Protein AF-A0AAE0GRY3-F1 (afdb_monomer_lite)

pLDDT: mean 86.05, std 14.38, range [39.16, 98.12]

Secondary structure (DSSP, 8-state):
----PPPPPP-----PPPPTT--PPPHHHHHHTS-TT--TTSPPPPPPPPHHHHHHHHTTSS--HHHHHHHHHHHHHHHHHHHHHHHHHHHHHHHHHHHHHHHHHHHHHHHHHHHHTS-TTTHHHHHHHHHHHHHHHHHHHHHHHHHHHHHHHHHHHHHHHHHHHHHHHHHHHHHHHHHHHHHHHHHHHHHHHHHHHHHHT-SS-TTTTTTS-TT---EEEE-----TTHHHHHHHHHT-TTEEEPPEEEEEE-TTS-EEEEEGGG--BSEESSGGGBSS-SS-TTTHHHHSHHHHHHHSTTTSS--EEEETTEEESSPPPSSPPTTSPPPPEEEEESS--TTTTEEEESSHHHHHHHPPTT-EEEEEE--

Organism: NCBI:txid36881

Foldseek 3Di:
DDDDDDDDDDDDDDDDDDDPDDPDQDPVLLVVLADPVDPLVDDDDDADDFLVVQLVVCVPPPDDNLVSLVVSLVVLVVVLVVLVVVLVVLVVSLVVLVVVLVVLVVVLVVLVVVLVVDDPVCNVVSVVVSVVSVSSSVSSVVNSVSSVVSSVVSVVVSVVSVVSSVVSVVVSVVSVVVVVVVVVVVVVVVVVVVVCVVCVPPPPPPPPCPVPPPPQQAFEEEEQVPDDCQVVVVVVQVPDPRYDYADWAFDDQDPVRRTTIAGVVNAAGCYYPDPSRHPDDPDDVPCLCVQFPVSVCVVCVVPDANKWKDAQLDTDDDQPDQDDPPPDDQWWKWKAFRNDDPPPRTDIDSGSNVSSVSDDGRTMIMMGTDD

Sequence (371 aa):
MTVHESAPAEASTPKAAVPPGSAKMPVDLVNEALPASLDLDAPFPPLPATMQQVLENAKGTNQDPLEVATALKAQTEVQLQQLQTQLELAVGWVKVKEIEKLTAELKLEKMRKDLTSCSEEDRPQQEEEAAQARLSLKAKEVAIARLKEFKLRTELRVVTLREQHKKAELELENIKIVQRTKEMTEEIQDIKAYIAVVKGDNGEKAQLGGLYNPDRDTFFYSDCKVGGLGKWYCEILEEREAWKRYPAQKWFVSQAG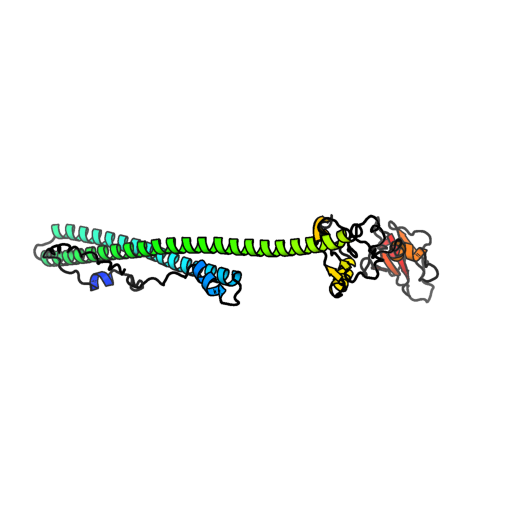CQIYCPVGKVTVDYSDQPDFCLTTSSLTGSDWLEDKAKLASLTRHLQPPTYEIKDRKWVGETPPDETPPGEPSFIWFVKETDKNYATGIHLAGTITECLQLAQPNTHYVVQPHI

Structure (mmCIF, N/CA/C/O backbone):
data_AF-A0AAE0GRY3-F1
#
_entry.id   AF-A0AAE0GRY3-F1
#
loop_
_atom_site.group_PDB
_atom_site.id
_atom_site.type_symbol
_atom_site.label_atom_id
_atom_site.label_alt_id
_atom_site.label_comp_id
_atom_site.label_asym_id
_atom_site.label_entity_id
_atom_site.label_seq_id
_atom_site.pdbx_PDB_ins_code
_atom_site.Cartn_x
_atom_site.Cartn_y
_atom_site.Cartn_z
_atom_site.occupancy
_atom_site.B_iso_or_equiv
_atom_site.auth_seq_id
_atom_site.auth_comp_id
_atom_site.auth_asym_id
_atom_site.auth_atom_id
_atom_site.pdbx_PDB_model_num
ATOM 1 N N . MET A 1 1 ? -58.531 28.594 7.503 1.00 42.34 1 MET A N 1
ATOM 2 C CA . MET A 1 1 ? -59.090 27.436 8.229 1.00 42.34 1 MET A CA 1
ATOM 3 C C . MET A 1 1 ? -57.977 26.860 9.079 1.00 42.34 1 MET A C 1
ATOM 5 O O . MET A 1 1 ? -57.126 26.146 8.572 1.00 42.34 1 MET A O 1
ATOM 9 N N . THR A 1 2 ? -57.914 27.307 10.326 1.00 39.16 2 THR A N 1
ATOM 10 C CA . THR A 1 2 ? -56.886 26.958 11.309 1.00 39.16 2 THR A CA 1
ATOM 11 C C . THR A 1 2 ? -57.397 25.758 12.097 1.00 39.16 2 THR A C 1
ATOM 13 O O . THR A 1 2 ? -58.456 25.846 12.716 1.00 39.16 2 THR A O 1
ATOM 16 N N . VAL A 1 3 ? -56.694 24.630 12.026 1.00 45.12 3 VAL A N 1
ATOM 17 C CA . VAL A 1 3 ? -57.042 23.412 12.767 1.00 45.12 3 VAL A CA 1
ATOM 18 C C . VAL A 1 3 ? -56.250 23.432 14.073 1.00 45.12 3 VAL A C 1
ATOM 20 O O . VAL A 1 3 ? -55.026 23.363 14.060 1.00 45.12 3 VAL A O 1
ATOM 23 N N . HIS A 1 4 ? -56.958 23.602 15.189 1.00 44.28 4 HIS A N 1
ATOM 24 C CA . HIS A 1 4 ? -56.419 23.448 16.538 1.00 44.28 4 HIS A CA 1
ATOM 25 C C . HIS A 1 4 ? -56.352 21.952 16.874 1.00 44.28 4 HIS A C 1
ATOM 27 O O . HIS A 1 4 ? -57.388 21.321 17.088 1.00 44.28 4 HIS A O 1
ATOM 33 N N . GLU A 1 5 ? -55.148 21.385 16.933 1.00 50.50 5 GLU A N 1
ATOM 34 C CA . GLU A 1 5 ? -54.925 20.068 17.535 1.00 50.50 5 GLU A CA 1
ATOM 35 C C . GLU A 1 5 ? -54.965 20.184 19.063 1.00 50.50 5 GLU A C 1
ATOM 37 O O . GLU A 1 5 ? -54.250 20.979 19.675 1.00 50.50 5 GLU A O 1
ATOM 42 N N . SER A 1 6 ? -55.861 19.406 19.669 1.00 47.91 6 SER A N 1
ATOM 43 C CA . SER A 1 6 ? -56.048 19.297 21.116 1.00 47.91 6 SER A CA 1
ATOM 44 C C . SER A 1 6 ? -55.141 18.196 21.668 1.00 47.91 6 SER A C 1
ATOM 46 O O . SER A 1 6 ? -55.101 17.096 21.119 1.00 47.91 6 SER A O 1
ATOM 48 N N . ALA A 1 7 ? -54.427 18.489 22.755 1.00 45.75 7 ALA A N 1
ATOM 49 C CA . ALA A 1 7 ? -53.556 17.543 23.450 1.00 45.75 7 ALA A CA 1
ATOM 50 C C . ALA A 1 7 ? -54.354 16.409 24.138 1.00 45.75 7 ALA A C 1
ATOM 52 O O . ALA A 1 7 ? -55.461 16.659 24.625 1.00 45.75 7 ALA A O 1
ATOM 53 N N . PRO A 1 8 ? -53.815 15.175 24.224 1.00 53.28 8 PRO A N 1
ATOM 54 C CA . PRO A 1 8 ? -54.476 14.080 24.920 1.00 53.28 8 PRO A CA 1
ATOM 55 C C . PRO A 1 8 ? -54.329 14.216 26.442 1.00 53.28 8 PRO A C 1
ATOM 57 O O . PRO A 1 8 ? -53.282 14.604 26.956 1.00 53.28 8 PRO A O 1
ATOM 60 N N . ALA A 1 9 ? -55.405 13.879 27.153 1.00 47.09 9 ALA A N 1
ATOM 61 C CA . ALA A 1 9 ? -55.493 13.898 28.607 1.00 47.09 9 ALA A CA 1
ATOM 62 C C . ALA A 1 9 ? -54.567 12.851 29.254 1.00 47.09 9 ALA A C 1
ATOM 64 O O . ALA A 1 9 ? -54.608 11.669 28.908 1.00 47.09 9 ALA A O 1
ATOM 65 N N . GLU A 1 10 ? -53.766 13.292 30.226 1.00 45.91 10 GLU A N 1
ATOM 66 C CA . GLU A 1 10 ? -52.922 12.437 31.059 1.00 45.91 10 GLU A CA 1
ATOM 67 C C . GLU A 1 10 ? -53.782 11.532 31.955 1.00 45.91 10 GLU A C 1
ATOM 69 O O . GLU A 1 10 ? -54.541 11.989 32.814 1.00 45.91 10 GLU A O 1
ATOM 74 N N . ALA A 1 11 ? -53.652 10.220 31.761 1.00 44.59 11 ALA A N 1
ATOM 75 C CA . ALA A 1 11 ? -54.236 9.219 32.638 1.00 44.59 11 ALA A CA 1
ATOM 76 C C . ALA A 1 11 ? -53.411 9.117 33.933 1.00 44.59 11 ALA A C 1
ATOM 78 O O . ALA A 1 11 ? -52.279 8.637 33.942 1.00 44.59 11 ALA A O 1
ATOM 79 N N . SER A 1 12 ? -54.012 9.561 35.037 1.00 44.25 12 SER A N 1
ATOM 80 C CA . SER A 1 12 ? -53.521 9.393 36.407 1.00 44.25 12 SER A CA 1
ATOM 81 C C . SER A 1 12 ? -53.385 7.906 36.764 1.00 44.25 12 SER A C 1
ATOM 83 O O . SER A 1 12 ? -54.376 7.204 36.972 1.00 44.25 12 SER A O 1
ATOM 85 N N . THR A 1 13 ? -52.149 7.412 36.834 1.00 49.22 13 THR A N 1
ATOM 86 C CA . THR A 1 13 ? -51.831 6.091 37.392 1.00 49.22 13 THR A CA 1
ATOM 87 C C . THR A 1 13 ? -51.934 6.097 38.923 1.00 49.22 13 THR A C 1
ATOM 89 O O . THR A 1 13 ? -51.428 7.021 39.567 1.00 49.22 13 THR A O 1
ATOM 92 N N . PRO A 1 14 ? -52.523 5.057 39.543 1.00 47.41 14 PRO A N 1
ATOM 93 C CA . PRO A 1 14 ? -52.667 4.975 40.992 1.00 47.41 14 PRO A CA 1
ATOM 94 C C . PRO A 1 14 ? -51.305 4.802 41.682 1.00 47.41 14 PRO A C 1
ATOM 96 O O . PRO A 1 14 ? -50.536 3.895 41.365 1.00 47.41 14 PRO A O 1
ATOM 99 N N . LYS A 1 15 ? -51.021 5.669 42.665 1.00 47.00 15 LYS A N 1
ATOM 100 C CA . LYS A 1 15 ? -49.884 5.545 43.590 1.00 47.00 15 LYS A CA 1
ATOM 101 C C . LYS A 1 15 ? -49.983 4.220 44.352 1.00 47.00 15 LYS A C 1
ATOM 103 O O . LYS A 1 15 ? -50.846 4.063 45.213 1.00 47.00 15 LYS A O 1
ATOM 108 N N . ALA A 1 16 ? -49.075 3.292 44.059 1.00 48.12 16 ALA A N 1
ATOM 109 C CA . ALA A 1 16 ? -48.879 2.091 44.859 1.00 48.12 16 ALA A CA 1
ATOM 110 C C . ALA A 1 16 ? -48.444 2.480 46.283 1.00 48.12 16 ALA A C 1
ATOM 112 O O . ALA A 1 16 ? -47.500 3.250 46.473 1.00 48.12 16 ALA A O 1
ATOM 113 N N . ALA A 1 17 ? -49.161 1.963 47.281 1.00 46.88 17 ALA A N 1
ATOM 114 C CA . ALA A 1 17 ? -48.838 2.142 48.688 1.00 46.88 17 ALA A CA 1
ATOM 115 C C . ALA A 1 17 ? -47.482 1.491 49.008 1.00 46.88 17 ALA A C 1
ATOM 117 O O . ALA A 1 17 ? -47.261 0.312 48.734 1.00 46.88 17 ALA A O 1
ATOM 118 N N . VAL A 1 18 ? -46.577 2.281 49.586 1.00 46.19 18 VAL A N 1
ATOM 119 C CA . VAL A 1 18 ? -45.259 1.835 50.050 1.00 46.19 18 VAL A CA 1
ATOM 120 C C . VAL A 1 18 ? -45.451 0.919 51.267 1.00 46.19 18 VAL A C 1
ATOM 122 O O . VAL A 1 18 ? -46.101 1.341 52.227 1.00 46.19 18 VAL A O 1
ATOM 125 N N . PRO A 1 19 ? -44.915 -0.316 51.266 1.00 46.03 19 PRO A N 1
ATOM 126 C CA . PRO A 1 19 ? -45.027 -1.207 52.413 1.00 46.03 19 PRO A CA 1
ATOM 127 C C . PRO A 1 19 ? -44.255 -0.640 53.621 1.00 46.03 19 PRO A C 1
ATOM 129 O O . PRO A 1 19 ? -43.115 -0.190 53.468 1.00 46.03 19 PRO A O 1
ATOM 132 N N . PRO A 1 20 ? -44.838 -0.658 54.833 1.00 42.38 20 PRO A N 1
ATOM 133 C CA . PRO A 1 20 ? -44.166 -0.191 56.036 1.00 42.38 20 PRO A CA 1
ATOM 134 C C . PRO A 1 20 ? -43.152 -1.245 56.502 1.00 42.38 20 PRO A C 1
ATOM 136 O O . PRO A 1 20 ? -43.521 -2.385 56.768 1.00 42.38 20 PRO A O 1
ATOM 139 N N . GLY A 1 21 ? -41.873 -0.866 56.615 1.00 44.75 21 GLY A N 1
ATOM 140 C CA . GLY A 1 21 ? -40.877 -1.666 57.342 1.00 44.75 21 GLY A CA 1
ATOM 141 C C . GLY A 1 21 ? -39.567 -2.014 56.628 1.00 44.75 21 GLY A C 1
ATOM 142 O O . GLY A 1 21 ? -38.861 -2.904 57.095 1.00 44.75 21 GLY A O 1
ATOM 143 N N . SER A 1 22 ? -39.175 -1.342 55.539 1.00 49.78 22 SER A N 1
ATOM 144 C CA . SER A 1 22 ? -37.802 -1.476 55.030 1.00 49.78 22 SER A CA 1
ATOM 145 C C . SER A 1 22 ? -36.852 -0.628 55.883 1.00 49.78 22 SER A C 1
ATOM 147 O O . SER A 1 22 ? -36.706 0.574 55.645 1.00 49.78 22 SER A O 1
ATOM 149 N N . ALA A 1 23 ? -36.209 -1.231 56.885 1.00 57.31 23 ALA A N 1
ATOM 150 C CA . ALA A 1 23 ? -35.043 -0.623 57.517 1.00 57.31 23 ALA A CA 1
ATOM 151 C C . ALA A 1 23 ? -34.032 -0.285 56.407 1.00 57.31 23 ALA A C 1
ATOM 153 O O . ALA A 1 23 ? -33.543 -1.184 55.719 1.00 57.31 23 ALA A O 1
ATOM 154 N N . LYS A 1 24 ? -33.794 1.012 56.165 1.00 62.66 24 LYS A N 1
ATOM 155 C CA . LYS A 1 24 ? -32.811 1.464 55.176 1.00 62.66 24 LYS A CA 1
ATOM 156 C C . LYS A 1 24 ? -31.464 0.873 55.579 1.00 62.66 24 LYS A C 1
ATOM 158 O O . LYS A 1 24 ? -30.981 1.147 56.674 1.00 62.66 24 LYS A O 1
ATOM 163 N N . MET A 1 25 ? -30.884 0.045 54.713 1.00 67.25 25 MET A N 1
ATOM 164 C CA . MET A 1 25 ? -29.506 -0.391 54.901 1.00 67.25 25 MET A CA 1
ATOM 165 C C . MET A 1 25 ? -28.598 0.846 54.960 1.00 67.25 25 MET A C 1
ATOM 167 O O . MET A 1 25 ? -28.788 1.752 54.143 1.00 67.25 25 MET A O 1
ATOM 171 N N . PRO A 1 26 ? -27.629 0.898 55.890 1.00 77.69 26 PRO A N 1
ATOM 172 C CA . PRO A 1 26 ? -26.632 1.959 55.914 1.00 77.69 26 PRO A CA 1
ATOM 173 C C . PRO A 1 26 ? -25.925 2.024 54.558 1.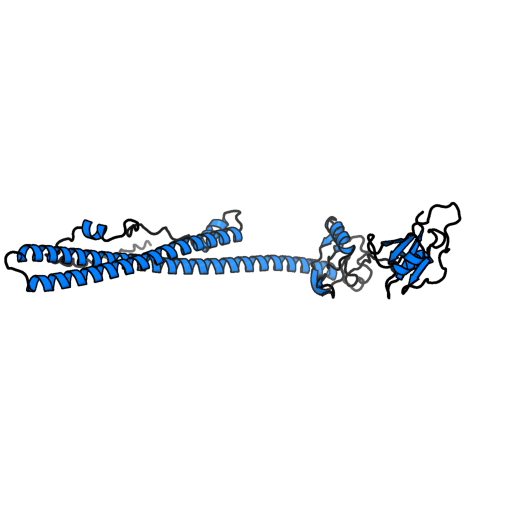00 77.69 26 PRO A C 1
ATOM 175 O O . PRO A 1 26 ? -25.378 1.022 54.094 1.00 77.69 26 PRO A O 1
ATOM 178 N N . VAL A 1 27 ? -25.972 3.187 53.908 1.00 75.69 27 VAL A N 1
ATOM 179 C CA . VAL A 1 27 ? -25.364 3.423 52.585 1.00 75.69 27 VAL A CA 1
ATOM 180 C C . VAL A 1 27 ? -23.858 3.134 52.622 1.00 75.69 27 VAL A C 1
ATOM 182 O O . VAL A 1 27 ? -23.304 2.601 51.661 1.00 75.69 27 VAL A O 1
ATOM 185 N N . ASP A 1 28 ? -23.232 3.374 53.772 1.00 80.19 28 ASP A N 1
ATOM 186 C CA . ASP A 1 28 ? -21.802 3.177 54.008 1.00 80.19 28 ASP A CA 1
ATOM 187 C C . ASP A 1 28 ? -21.367 1.713 53.842 1.00 80.19 28 ASP A C 1
ATOM 189 O O . ASP A 1 28 ? -20.344 1.446 53.218 1.00 80.19 28 ASP A O 1
ATOM 193 N N . LEU A 1 29 ? -22.192 0.747 54.272 1.00 75.12 29 LEU A N 1
ATOM 194 C CA . LEU A 1 29 ? -21.886 -0.687 54.139 1.00 75.12 29 LEU A CA 1
ATOM 195 C C . LEU A 1 29 ? -21.903 -1.164 52.682 1.00 75.12 29 LEU A C 1
ATOM 197 O O . LEU A 1 29 ? -21.198 -2.106 52.319 1.00 75.12 29 LEU A O 1
ATOM 201 N N . VAL A 1 30 ? -22.737 -0.547 51.842 1.00 75.81 30 VAL A N 1
ATOM 202 C CA . VAL A 1 30 ? -22.802 -0.875 50.410 1.00 75.81 30 VAL A CA 1
ATOM 203 C C . VAL A 1 30 ? -21.617 -0.252 49.676 1.00 75.81 30 VAL A C 1
ATOM 205 O O . VAL A 1 30 ? -21.035 -0.900 48.809 1.00 75.81 30 VAL A O 1
ATOM 208 N N . ASN A 1 31 ? -21.233 0.971 50.046 1.00 78.69 31 ASN A N 1
ATOM 209 C CA . ASN A 1 31 ? -20.106 1.671 49.437 1.00 78.69 31 ASN A CA 1
ATOM 210 C C . ASN A 1 31 ? -18.757 1.040 49.816 1.00 78.69 31 ASN A C 1
ATOM 212 O O . ASN A 1 31 ? -17.910 0.893 48.942 1.00 78.69 31 ASN A O 1
ATOM 216 N N . GLU A 1 32 ? -18.579 0.561 51.053 1.00 79.88 32 GLU A N 1
ATOM 217 C CA . GLU A 1 32 ? -17.399 -0.237 51.438 1.00 79.88 32 GLU A CA 1
ATOM 218 C C . GLU A 1 32 ? -17.294 -1.558 50.665 1.00 79.88 32 GLU A C 1
ATOM 220 O O . GLU A 1 32 ? -16.203 -2.083 50.436 1.00 79.88 32 GLU A O 1
ATOM 225 N N . ALA A 1 33 ? -18.430 -2.126 50.254 1.00 76.25 33 ALA A N 1
ATOM 226 C CA . ALA A 1 33 ? -18.448 -3.366 49.495 1.00 76.25 33 ALA A CA 1
ATOM 227 C C . ALA A 1 33 ? -18.092 -3.169 48.013 1.00 76.25 33 ALA A C 1
ATOM 229 O O . ALA A 1 33 ? -17.846 -4.169 47.333 1.00 76.25 33 ALA A O 1
ATOM 230 N N . LEU A 1 34 ? -18.044 -1.934 47.507 1.00 83.12 34 LEU A N 1
ATOM 231 C CA . LEU A 1 34 ? -17.712 -1.622 46.119 1.00 83.12 34 LEU A CA 1
ATOM 232 C C . LEU A 1 34 ? -16.232 -1.228 45.966 1.00 83.12 34 LEU A C 1
ATOM 234 O O . LEU A 1 34 ? -15.649 -0.615 46.857 1.00 83.12 34 LEU A O 1
ATOM 238 N N . PRO A 1 35 ? -15.588 -1.585 44.844 1.00 82.62 35 PRO A N 1
ATOM 239 C CA . PRO A 1 35 ? -14.225 -1.147 44.574 1.00 82.62 35 PRO A CA 1
ATOM 240 C C . PRO A 1 35 ? -14.177 0.373 44.374 1.00 82.62 35 PRO A C 1
ATOM 242 O O . PRO A 1 35 ? -14.838 0.900 43.485 1.00 82.62 35 PRO A O 1
ATOM 245 N N . ALA A 1 36 ? -13.348 1.066 45.162 1.00 81.50 36 ALA A N 1
ATOM 246 C CA . ALA A 1 36 ? -13.216 2.530 45.146 1.00 81.50 36 ALA A CA 1
ATOM 247 C C . ALA A 1 36 ? -12.779 3.118 43.788 1.00 81.50 36 ALA A C 1
ATOM 249 O O . ALA A 1 36 ? -12.925 4.312 43.553 1.00 81.50 36 ALA A O 1
ATOM 250 N N . SER A 1 37 ? -12.233 2.290 42.895 1.00 78.19 37 SER A N 1
ATOM 251 C CA . SER A 1 37 ? -11.818 2.679 41.545 1.00 78.19 37 SER A CA 1
ATOM 252 C C . SER A 1 37 ? -12.946 2.656 40.508 1.00 78.19 37 SER A C 1
ATOM 254 O O . SER A 1 37 ? -12.728 3.090 39.378 1.00 78.19 37 SER A O 1
ATOM 256 N N . LEU A 1 38 ? -14.130 2.141 40.855 1.00 79.31 38 LEU A N 1
ATOM 257 C CA . LEU A 1 38 ? -15.288 2.066 39.967 1.00 79.31 38 LEU A CA 1
ATOM 258 C C . LEU A 1 38 ? -16.363 3.032 40.439 1.00 79.31 38 LEU A C 1
ATOM 260 O O . LEU A 1 38 ? -17.146 2.732 41.339 1.00 79.31 38 LEU A O 1
ATOM 264 N N . ASP A 1 39 ? -16.427 4.172 39.765 1.00 87.31 39 ASP A N 1
ATOM 265 C CA . ASP A 1 39 ? -17.601 5.025 39.823 1.00 87.31 39 ASP A CA 1
ATOM 266 C C . ASP A 1 39 ? -18.708 4.387 38.969 1.00 87.31 39 ASP A C 1
ATOM 268 O O . ASP A 1 39 ? -18.759 4.550 37.750 1.00 87.31 39 ASP A O 1
ATOM 272 N N . LEU A 1 40 ? -19.553 3.570 39.606 1.00 86.25 40 LEU A N 1
ATOM 273 C CA . LEU A 1 40 ? -20.664 2.876 38.939 1.00 86.25 40 LEU A CA 1
ATOM 274 C C . LEU A 1 40 ? -21.749 3.836 38.437 1.00 86.25 40 LEU A C 1
ATOM 276 O O . LEU A 1 40 ? -22.548 3.452 37.578 1.00 86.25 40 LEU A O 1
ATOM 280 N N . ASP A 1 41 ? -21.771 5.053 38.980 1.00 87.75 41 ASP A N 1
ATOM 281 C CA . ASP A 1 41 ? -22.745 6.087 38.656 1.00 87.75 41 ASP A CA 1
ATOM 282 C C . ASP A 1 41 ? -22.180 7.116 37.660 1.00 87.75 41 ASP A C 1
ATOM 284 O O . ASP A 1 41 ? -22.938 7.941 37.138 1.00 87.75 41 ASP A O 1
ATOM 288 N N . ALA A 1 42 ? -20.884 7.039 37.325 1.00 88.56 42 ALA A N 1
ATOM 289 C CA . ALA A 1 42 ? -20.289 7.869 36.290 1.00 88.56 42 ALA A CA 1
ATOM 290 C C . ALA A 1 42 ? -21.012 7.653 34.948 1.00 88.56 42 ALA A C 1
ATOM 292 O O . ALA A 1 42 ? -21.147 6.515 34.477 1.00 88.56 42 ALA A O 1
ATOM 293 N N . PRO A 1 43 ? -21.464 8.729 34.282 1.00 88.94 43 PRO A N 1
ATOM 294 C CA . PRO A 1 43 ? -22.048 8.606 32.960 1.00 88.94 43 PRO A CA 1
ATOM 295 C C . PRO A 1 43 ? -20.990 8.096 31.979 1.00 88.94 43 PRO A C 1
ATOM 297 O O . PRO A 1 43 ? -19.855 8.575 31.956 1.00 88.94 43 PRO A O 1
ATOM 300 N N . PHE A 1 44 ? -21.372 7.145 31.124 1.00 84.25 44 PHE A N 1
ATOM 301 C CA . PHE A 1 44 ? -20.506 6.735 30.022 1.00 84.25 44 PHE A CA 1
ATOM 302 C C . PHE A 1 44 ? -20.195 7.938 29.123 1.00 84.25 44 PHE A C 1
ATOM 304 O O . PHE A 1 44 ? -21.082 8.768 28.889 1.00 84.25 44 PHE A O 1
ATOM 311 N N . PRO A 1 45 ? -18.978 8.012 28.554 1.00 86.25 45 PRO A N 1
ATOM 312 C CA . PRO A 1 45 ? -18.677 9.021 27.553 1.00 86.25 45 PRO A CA 1
ATOM 313 C C . PRO A 1 45 ? -19.699 8.942 26.406 1.00 86.25 45 PRO A C 1
ATOM 315 O O . PRO A 1 45 ? -20.139 7.835 26.043 1.00 86.25 45 PRO A O 1
ATOM 318 N N . PRO A 1 46 ? -20.104 10.096 25.836 1.00 89.62 46 PRO A N 1
ATOM 319 C CA . PRO A 1 46 ? -21.049 10.134 24.734 1.00 89.62 46 PRO A CA 1
ATOM 320 C C . PRO A 1 46 ? -20.530 9.297 23.571 1.00 89.62 46 PRO A C 1
ATOM 322 O O . PRO A 1 46 ? -19.330 9.089 23.391 1.00 89.62 46 PRO A O 1
ATOM 325 N N . LEU A 1 47 ? -21.476 8.752 22.816 1.00 85.44 47 LEU A N 1
ATOM 326 C CA . LEU A 1 47 ? -21.151 7.863 21.711 1.00 85.44 47 LEU A CA 1
ATOM 327 C C . LEU A 1 47 ? -20.540 8.743 20.610 1.00 85.44 47 LEU A C 1
ATOM 329 O O . LEU A 1 47 ? -21.014 9.871 20.443 1.00 85.44 47 LEU A O 1
ATOM 333 N N . PRO A 1 48 ? -19.494 8.293 19.902 1.00 86.75 48 PRO A N 1
ATOM 334 C CA . PRO A 1 48 ? -18.929 9.082 18.822 1.00 86.75 48 PRO A CA 1
ATOM 335 C C . PRO A 1 48 ? -20.017 9.346 17.777 1.00 86.75 48 PRO A C 1
ATOM 337 O O . PRO A 1 48 ? -20.943 8.545 17.601 1.00 86.75 48 PRO A O 1
ATOM 340 N N . ALA A 1 49 ? -19.919 10.498 17.112 1.00 88.50 49 ALA A N 1
ATOM 341 C CA . ALA A 1 49 ? -20.814 10.826 16.012 1.00 88.50 49 ALA A CA 1
ATOM 342 C C . ALA A 1 49 ? -20.755 9.720 14.950 1.00 88.50 49 ALA A C 1
ATOM 344 O O . ALA A 1 49 ? -19.711 9.103 14.720 1.00 88.50 49 ALA A O 1
ATOM 345 N N . THR A 1 50 ? -21.888 9.453 14.308 1.00 89.50 50 THR A N 1
ATOM 346 C CA . THR A 1 50 ? -21.923 8.472 13.219 1.00 89.50 50 THR A CA 1
ATOM 347 C C . THR A 1 50 ? -21.101 8.973 12.034 1.00 89.50 50 THR A C 1
ATOM 349 O O . THR A 1 50 ? -21.021 10.177 11.794 1.00 89.50 50 THR A O 1
ATOM 352 N N . MET A 1 51 ? -20.523 8.052 11.263 1.00 86.31 51 MET A N 1
ATOM 353 C CA . MET A 1 51 ? -19.742 8.388 10.068 1.00 86.31 51 MET A CA 1
ATOM 354 C C . MET A 1 51 ? -20.523 9.287 9.101 1.00 86.31 51 MET A C 1
ATOM 356 O O . MET A 1 51 ? -19.985 10.285 8.639 1.00 86.31 51 MET A O 1
ATOM 360 N N . GLN A 1 52 ? -21.821 9.041 8.912 1.00 86.12 52 GLN A N 1
ATOM 361 C CA . GLN A 1 52 ? -22.692 9.902 8.106 1.00 86.12 52 GLN A CA 1
ATOM 362 C C . GLN A 1 52 ? -22.764 11.343 8.617 1.00 86.12 52 GLN A C 1
ATOM 364 O O . GLN A 1 52 ? -22.625 12.266 7.823 1.00 86.12 52 GLN A O 1
ATOM 369 N N . GLN A 1 53 ? -22.916 11.547 9.929 1.00 90.38 53 GLN A N 1
ATOM 370 C CA . GLN A 1 53 ? -22.933 12.891 10.519 1.00 90.38 53 GLN A CA 1
ATOM 371 C C . GLN A 1 53 ? -21.591 13.603 10.341 1.00 90.38 53 GLN A C 1
ATOM 373 O O . GLN A 1 53 ? -21.554 14.795 10.046 1.00 90.38 53 GLN A O 1
ATOM 378 N N . VAL A 1 54 ? -20.480 12.881 10.512 1.00 89.75 54 VAL A N 1
ATOM 379 C CA . VAL A 1 54 ? -19.139 13.454 10.348 1.00 89.75 54 VAL A CA 1
ATOM 380 C C . VAL A 1 54 ? -18.885 13.817 8.883 1.00 89.75 54 VAL A C 1
ATOM 382 O O . VAL A 1 54 ? -18.426 14.922 8.604 1.00 89.75 54 VAL A O 1
ATOM 385 N N . LEU A 1 55 ? -19.243 12.935 7.948 1.00 87.25 55 LEU A N 1
ATOM 386 C CA . LEU A 1 55 ? -19.132 13.192 6.513 1.00 87.25 55 LEU A CA 1
ATOM 387 C C . LEU A 1 55 ? -20.035 14.345 6.066 1.00 87.25 55 LEU A C 1
ATOM 389 O O . LEU A 1 55 ? -19.625 15.154 5.242 1.00 87.25 55 LEU A O 1
ATOM 393 N N . GLU A 1 56 ? -21.249 14.456 6.605 1.00 91.56 56 GLU A N 1
ATOM 394 C CA . GLU A 1 56 ? -22.163 15.559 6.300 1.00 91.56 56 GLU A CA 1
ATOM 395 C C . GLU A 1 56 ? -21.625 16.904 6.797 1.00 91.56 56 GLU A C 1
ATOM 397 O O . GLU A 1 56 ? -21.641 17.878 6.047 1.00 91.56 56 GLU A O 1
ATOM 402 N N . ASN A 1 57 ? -21.039 16.936 7.996 1.00 90.56 57 ASN A N 1
ATOM 403 C CA . ASN A 1 57 ? -20.350 18.119 8.512 1.00 90.56 57 ASN A CA 1
ATOM 404 C C . ASN A 1 57 ? -19.098 18.471 7.687 1.00 90.56 57 ASN A C 1
ATOM 406 O O . ASN A 1 57 ? -18.785 19.649 7.515 1.00 90.56 57 ASN A O 1
ATOM 410 N N . ALA A 1 58 ? -18.401 17.467 7.146 1.00 89.81 58 ALA A N 1
ATOM 411 C CA . ALA A 1 58 ? -17.222 17.660 6.305 1.00 89.81 58 ALA A CA 1
ATOM 412 C C . ALA A 1 58 ? -17.553 18.162 4.887 1.00 89.81 58 ALA A C 1
ATOM 414 O O . ALA A 1 58 ? -16.695 18.751 4.244 1.00 89.81 58 ALA A O 1
ATOM 415 N N . LYS A 1 59 ? -18.795 18.028 4.394 1.00 88.94 59 LYS A N 1
ATOM 416 C CA . LYS A 1 59 ? -19.184 18.559 3.065 1.00 88.94 59 LYS A CA 1
ATOM 417 C C . LYS A 1 59 ? -19.027 20.081 2.938 1.00 88.94 59 LYS A C 1
ATOM 419 O O . LYS A 1 59 ? -18.989 20.587 1.822 1.00 88.94 59 LYS A O 1
ATOM 424 N N . GLY A 1 60 ? -18.956 20.806 4.057 1.00 87.88 60 GLY A N 1
ATOM 425 C CA . GLY A 1 60 ? -18.681 22.246 4.098 1.00 87.88 60 GLY A CA 1
ATOM 426 C C . GLY A 1 60 ? -17.213 22.606 4.348 1.00 87.88 60 GLY A C 1
ATOM 427 O O . GLY A 1 60 ? -16.889 23.790 4.428 1.00 87.88 60 GLY A O 1
ATOM 428 N N . THR A 1 61 ? -16.331 21.618 4.504 1.00 89.69 61 THR A N 1
ATOM 429 C CA . THR A 1 61 ? -14.903 21.816 4.763 1.00 89.69 61 THR A CA 1
ATOM 430 C C . THR A 1 61 ? -14.075 21.328 3.570 1.00 89.69 61 THR A C 1
ATOM 432 O O . THR A 1 61 ? -14.491 20.453 2.819 1.00 89.69 61 THR A O 1
ATOM 435 N N . ASN A 1 62 ? -12.873 21.881 3.377 1.00 91.56 62 ASN A N 1
ATOM 436 C CA . ASN A 1 62 ? -11.917 21.403 2.361 1.00 91.56 62 ASN A CA 1
ATOM 437 C C . ASN A 1 62 ? -11.186 20.114 2.798 1.00 91.56 62 ASN A C 1
ATOM 439 O O . ASN A 1 62 ? -10.066 19.863 2.359 1.00 91.56 62 ASN A O 1
ATOM 443 N N . GLN A 1 63 ? -11.754 19.336 3.722 1.00 91.81 63 GLN A N 1
ATOM 444 C CA . GLN A 1 63 ? -11.113 18.119 4.216 1.00 91.81 63 GLN A CA 1
ATOM 445 C C . GLN A 1 63 ? -11.398 16.948 3.279 1.00 91.81 63 GLN A C 1
ATOM 447 O O . GLN A 1 63 ? -12.520 16.798 2.797 1.00 91.81 63 GLN A O 1
ATOM 452 N N . ASP A 1 64 ? -10.394 16.100 3.055 1.00 92.69 64 ASP A N 1
ATOM 453 C CA . ASP A 1 64 ? -10.565 14.868 2.291 1.00 92.69 64 ASP A CA 1
ATOM 454 C C . ASP A 1 64 ? -11.514 13.916 3.052 1.00 92.69 64 ASP A C 1
ATOM 456 O O . ASP A 1 64 ? -11.213 13.519 4.187 1.00 92.69 64 ASP A O 1
ATOM 460 N N . PRO A 1 65 ? -12.658 13.513 2.459 1.00 90.44 65 PRO A N 1
ATOM 461 C CA . PRO A 1 65 ? -13.568 12.541 3.059 1.00 90.44 65 PRO A CA 1
ATOM 462 C C . PRO A 1 65 ? -12.882 11.236 3.486 1.00 90.44 65 PRO A C 1
ATOM 464 O O . PRO A 1 65 ? -13.310 10.614 4.461 1.00 90.44 65 PRO A O 1
ATOM 467 N N . LEU A 1 66 ? -11.819 10.818 2.787 1.00 92.50 66 LEU A N 1
ATOM 468 C CA . LEU A 1 66 ? -11.061 9.612 3.114 1.00 92.50 66 LEU A CA 1
ATOM 469 C C . LEU A 1 66 ? -10.261 9.771 4.415 1.00 92.50 66 LEU A C 1
ATOM 471 O O . LEU A 1 66 ? -10.240 8.851 5.240 1.00 92.50 66 LEU A O 1
ATOM 475 N N . GLU A 1 67 ? -9.635 10.930 4.627 1.00 94.00 67 GLU A N 1
ATOM 476 C CA . GLU A 1 67 ? -8.904 11.242 5.860 1.00 94.00 67 GLU A CA 1
ATOM 477 C C . GLU A 1 67 ? -9.856 11.317 7.055 1.00 94.00 67 GLU A C 1
ATOM 479 O O . GLU A 1 67 ? -9.614 10.686 8.087 1.00 94.00 67 GLU A O 1
ATOM 484 N N . VAL A 1 68 ? -10.982 12.017 6.888 1.00 93.12 68 VAL A N 1
ATOM 485 C CA . VAL A 1 68 ? -12.017 12.162 7.920 1.00 93.12 68 VAL A CA 1
ATOM 486 C C . VAL A 1 68 ? -12.582 10.796 8.326 1.00 93.12 68 VAL A C 1
ATOM 488 O O . VAL A 1 68 ? -12.675 10.489 9.518 1.00 93.12 68 VAL A O 1
ATOM 491 N N . ALA A 1 69 ? -12.898 9.937 7.351 1.00 91.06 69 ALA A N 1
ATOM 492 C CA . ALA A 1 69 ? -13.395 8.591 7.620 1.00 91.06 69 ALA A CA 1
ATOM 493 C C . ALA A 1 69 ? -12.342 7.697 8.299 1.00 91.06 69 ALA A C 1
ATOM 495 O O . ALA A 1 69 ? -12.657 6.932 9.215 1.00 91.06 69 ALA A O 1
ATOM 496 N N . THR A 1 70 ? -11.074 7.817 7.901 1.00 93.12 70 THR A N 1
ATOM 497 C CA . THR A 1 70 ? -9.968 7.069 8.515 1.00 93.12 70 THR A CA 1
ATOM 498 C C . THR A 1 70 ? -9.759 7.480 9.975 1.00 93.12 70 THR A C 1
ATOM 500 O O . THR A 1 70 ? -9.627 6.615 10.845 1.00 93.12 70 THR A O 1
ATOM 503 N N . ALA A 1 71 ? -9.802 8.783 10.267 1.00 93.31 71 ALA A N 1
ATOM 504 C CA . ALA A 1 71 ? -9.676 9.309 11.623 1.00 93.31 71 ALA A CA 1
ATOM 505 C C . ALA A 1 71 ? -10.831 8.856 12.529 1.00 93.31 71 ALA A C 1
ATOM 507 O O . ALA A 1 71 ? -10.596 8.417 13.658 1.00 93.31 71 ALA A O 1
ATOM 508 N N . LEU A 1 72 ? -12.072 8.892 12.028 1.00 91.25 72 LEU A N 1
ATOM 509 C CA . LEU A 1 72 ? -13.228 8.438 12.798 1.00 91.25 72 LEU A CA 1
ATOM 510 C C . LEU A 1 72 ? -13.150 6.939 13.106 1.00 91.25 72 LEU A C 1
ATOM 512 O O . LEU A 1 72 ? -13.399 6.541 14.245 1.00 91.25 72 LEU A O 1
ATOM 516 N N . LYS A 1 73 ? -12.754 6.106 12.132 1.00 93.94 73 LYS A N 1
ATOM 517 C CA . LYS A 1 73 ? -12.541 4.670 12.365 1.00 93.94 73 LYS A CA 1
ATOM 518 C C . LYS A 1 73 ? -11.558 4.455 13.520 1.00 93.94 73 LYS A C 1
ATOM 520 O O . LYS A 1 73 ? -11.904 3.772 14.484 1.00 93.94 73 LYS A O 1
ATOM 525 N N . ALA A 1 74 ? -10.389 5.094 13.465 1.00 93.31 74 ALA A N 1
ATOM 526 C CA . ALA A 1 74 ? -9.373 4.983 14.510 1.00 93.31 74 ALA A CA 1
ATOM 527 C C . ALA A 1 74 ? -9.898 5.436 15.886 1.00 93.31 74 ALA A C 1
ATOM 529 O O . ALA A 1 74 ? -9.675 4.763 16.892 1.00 93.31 74 ALA A O 1
ATOM 530 N N . GLN A 1 75 ? -10.664 6.531 15.940 1.00 93.12 75 GLN A N 1
ATOM 531 C CA . GLN A 1 75 ? -11.288 6.999 17.180 1.00 93.12 75 GLN A CA 1
ATOM 532 C C . GLN A 1 75 ? -12.268 5.965 17.762 1.00 93.12 75 GLN A C 1
ATOM 534 O O . GLN A 1 75 ? -12.233 5.692 18.965 1.00 93.12 75 GLN A O 1
ATOM 539 N N . THR A 1 76 ? -13.129 5.375 16.925 1.00 92.44 76 THR A N 1
ATOM 540 C CA . THR A 1 76 ? -14.088 4.348 17.370 1.00 92.44 76 THR A CA 1
ATOM 541 C C . THR A 1 76 ? -13.399 3.069 17.846 1.00 92.44 76 THR A C 1
ATOM 543 O O . THR A 1 76 ? -13.856 2.455 18.809 1.00 92.44 76 THR A O 1
ATOM 546 N N . GLU A 1 77 ? -12.277 2.691 17.229 1.00 94.88 77 GLU A N 1
ATOM 547 C CA . GLU A 1 77 ? -11.481 1.525 17.617 1.00 94.88 77 GLU A CA 1
ATOM 548 C C . GLU A 1 77 ? -10.864 1.696 19.013 1.00 94.88 77 GLU A C 1
ATOM 550 O O . GLU A 1 77 ? -10.999 0.812 19.862 1.00 94.88 77 GLU A O 1
ATOM 555 N N . VAL A 1 78 ? -10.276 2.863 19.298 1.00 95.25 78 VAL A N 1
ATOM 556 C CA . VAL A 1 78 ? -9.709 3.174 20.623 1.00 95.25 78 VAL A CA 1
ATOM 557 C C . VAL A 1 78 ? -10.786 3.134 21.711 1.00 95.25 78 VAL A C 1
ATOM 559 O O . VAL A 1 78 ? -10.588 2.527 22.765 1.00 95.25 78 VAL A O 1
ATOM 562 N N . GLN A 1 79 ? -11.953 3.734 21.463 1.00 94.00 79 GLN A N 1
ATOM 563 C CA . GLN A 1 79 ? -13.065 3.699 22.420 1.00 94.00 79 GLN A CA 1
ATOM 564 C C . GLN A 1 79 ? -13.602 2.278 22.639 1.00 94.00 79 GLN A C 1
ATOM 566 O O . GLN A 1 79 ? -13.978 1.918 23.758 1.00 94.00 79 GLN A O 1
ATOM 571 N N . LEU A 1 80 ? -13.616 1.450 21.590 1.00 95.19 80 LEU A N 1
ATOM 572 C CA . LEU A 1 80 ? -14.032 0.055 21.684 1.00 95.19 80 LEU A CA 1
ATOM 573 C C . LEU A 1 80 ? -13.076 -0.753 22.565 1.00 95.19 80 LEU A C 1
ATOM 575 O O . LEU A 1 80 ? -13.547 -1.518 23.406 1.00 95.19 80 LEU A O 1
ATOM 579 N N . GLN A 1 81 ? -11.764 -0.549 22.423 1.00 95.88 81 GLN A N 1
ATOM 580 C CA . GLN A 1 81 ? -10.758 -1.181 23.282 1.00 95.88 81 GLN A CA 1
ATOM 581 C C . GLN A 1 81 ? -10.926 -0.760 24.749 1.00 95.88 81 GLN A C 1
ATOM 583 O O . GLN A 1 81 ? -10.970 -1.614 25.632 1.00 95.88 81 GLN A O 1
ATOM 588 N N . GLN A 1 82 ? -11.118 0.537 25.014 1.00 94.50 82 GLN A N 1
ATOM 589 C CA . GLN A 1 82 ? -11.335 1.046 26.375 1.00 94.50 82 GLN A CA 1
ATOM 590 C C . GLN A 1 82 ? -12.561 0.409 27.048 1.00 94.50 82 GLN A C 1
ATOM 592 O O . GLN A 1 82 ? -12.482 -0.035 28.196 1.00 94.50 82 GLN A O 1
ATOM 597 N N . LEU A 1 83 ? -13.689 0.316 26.336 1.00 94.50 83 LEU A N 1
ATOM 598 C CA . LEU A 1 83 ? -14.907 -0.305 26.864 1.00 94.50 83 LEU A CA 1
ATOM 599 C C . LEU A 1 83 ? -14.767 -1.822 27.055 1.00 94.50 83 LEU A C 1
ATOM 601 O O . LEU A 1 83 ? -15.342 -2.368 27.996 1.00 94.50 83 LEU A O 1
ATOM 605 N N . GLN A 1 84 ? -14.000 -2.507 26.203 1.00 96.19 84 GLN A N 1
ATOM 606 C CA . GLN A 1 84 ? -13.695 -3.931 26.382 1.00 96.19 84 GLN A CA 1
ATOM 607 C C . GLN A 1 84 ? -12.895 -4.170 27.665 1.00 96.19 84 GLN A C 1
ATOM 609 O O . GLN A 1 84 ? -13.272 -5.030 28.457 1.00 96.19 84 GLN A O 1
ATOM 614 N N . THR A 1 85 ? -11.874 -3.354 27.936 1.00 95.12 85 THR A N 1
ATOM 615 C CA . THR A 1 85 ? -11.125 -3.428 29.199 1.00 95.12 85 THR A CA 1
ATOM 616 C C . THR A 1 85 ? -12.024 -3.159 30.409 1.00 95.12 85 THR A C 1
ATOM 618 O O . THR A 1 85 ? -11.969 -3.888 31.398 1.00 95.12 85 THR A O 1
ATOM 621 N N . GLN A 1 86 ? -12.903 -2.152 30.342 1.00 92.50 86 GLN A N 1
ATOM 622 C CA . GLN A 1 86 ? -13.866 -1.881 31.419 1.00 92.50 86 GLN A CA 1
ATOM 623 C C . GLN A 1 86 ? -14.826 -3.055 31.651 1.00 92.50 86 GLN A C 1
ATOM 625 O O . GLN A 1 86 ? -15.147 -3.377 32.797 1.00 92.50 86 GLN A O 1
ATOM 630 N N . LEU A 1 87 ? -15.264 -3.718 30.579 1.00 95.69 87 LEU A N 1
ATOM 631 C CA . LEU A 1 87 ? -16.112 -4.900 30.660 1.00 95.69 87 LEU A CA 1
ATOM 632 C C . LEU A 1 87 ? -15.387 -6.080 31.322 1.00 95.69 87 LEU A C 1
ATOM 634 O O . LEU A 1 87 ? -15.950 -6.728 32.203 1.00 95.69 87 LEU A O 1
ATOM 638 N N . GLU A 1 88 ? -14.140 -6.346 30.938 1.00 95.62 88 GLU A N 1
ATOM 639 C CA . GLU A 1 88 ? -13.317 -7.400 31.543 1.00 95.62 88 GLU A CA 1
ATOM 640 C C . GLU A 1 88 ? -13.113 -7.166 33.044 1.00 95.62 88 GLU A C 1
ATOM 642 O O . GLU A 1 88 ? -13.297 -8.087 33.847 1.00 95.62 88 GLU A O 1
ATOM 647 N N . LEU A 1 89 ? -12.831 -5.918 33.436 1.00 93.56 89 LEU A N 1
ATOM 648 C CA . LEU A 1 89 ? -12.748 -5.524 34.841 1.00 93.56 89 LEU A CA 1
ATOM 649 C C . LEU A 1 89 ? -14.078 -5.762 35.566 1.00 93.56 89 LEU A C 1
ATOM 651 O O . LEU A 1 89 ? -14.083 -6.381 36.629 1.00 93.56 89 LEU A O 1
ATOM 655 N N . ALA A 1 90 ? -15.210 -5.340 34.994 1.00 93.19 90 ALA A N 1
ATOM 656 C CA . ALA A 1 90 ? -16.533 -5.555 35.585 1.00 93.19 90 ALA A CA 1
ATOM 657 C C . ALA A 1 90 ? -16.836 -7.048 35.797 1.00 93.19 90 ALA A C 1
ATOM 659 O O . ALA A 1 90 ? -17.314 -7.447 36.861 1.00 93.19 90 ALA A O 1
ATOM 660 N N . VAL A 1 91 ? -16.510 -7.893 34.812 1.00 95.75 91 VAL A N 1
ATOM 661 C CA . VAL A 1 91 ? -16.641 -9.354 34.912 1.00 95.75 91 VAL A CA 1
ATOM 662 C C . VAL A 1 91 ? -15.766 -9.910 36.038 1.00 95.75 91 VAL A C 1
ATOM 664 O O . VAL A 1 91 ? -16.228 -10.765 36.798 1.00 95.75 91 VAL A O 1
ATOM 667 N N . GLY A 1 92 ? -14.530 -9.424 36.173 1.00 94.62 92 GLY A N 1
ATOM 668 C CA . GLY A 1 92 ? -13.633 -9.783 37.273 1.00 94.62 92 GLY A CA 1
ATOM 669 C C . GLY A 1 92 ? -14.208 -9.415 38.643 1.00 94.62 92 GLY A C 1
ATOM 670 O O . GLY A 1 92 ? -14.273 -10.264 39.533 1.00 94.62 92 GLY A O 1
ATOM 671 N N . TRP A 1 93 ? -14.705 -8.187 38.797 1.00 94.38 93 TRP A N 1
ATOM 672 C CA . TRP A 1 93 ? -15.276 -7.703 40.056 1.00 94.38 93 TRP A CA 1
ATOM 673 C C . TRP A 1 93 ? -16.532 -8.458 40.483 1.00 94.38 93 TRP A C 1
ATOM 675 O O . TRP A 1 93 ? -16.663 -8.782 41.664 1.00 94.38 93 TRP A O 1
ATOM 685 N N . VAL A 1 94 ? -17.424 -8.797 39.544 1.00 95.75 94 VAL A N 1
ATOM 686 C CA . VAL A 1 94 ? -18.593 -9.645 39.841 1.00 95.75 94 VAL A CA 1
ATOM 687 C C . VAL A 1 94 ? -18.143 -10.983 40.433 1.00 95.75 94 VAL A C 1
ATOM 689 O O . VAL A 1 94 ? -18.647 -11.371 41.484 1.00 95.75 94 VAL A O 1
ATOM 692 N N . LYS A 1 95 ? -17.150 -11.649 39.825 1.00 97.00 95 LYS A N 1
ATOM 693 C CA . LYS A 1 95 ? -16.627 -12.935 40.321 1.00 97.00 95 LYS A CA 1
ATOM 694 C C . LYS A 1 95 ? -16.016 -12.811 41.716 1.00 97.00 95 LYS A C 1
ATOM 696 O O . LYS A 1 95 ? -16.311 -13.627 42.585 1.00 97.00 95 LYS A O 1
ATOM 701 N N . VAL A 1 96 ? -15.190 -11.787 41.949 1.00 96.00 96 VAL A N 1
ATOM 702 C CA . VAL A 1 96 ? -14.582 -11.536 43.268 1.00 96.00 96 VAL A CA 1
ATOM 703 C C . VAL A 1 96 ? -15.667 -11.346 44.328 1.00 96.00 96 VAL A C 1
ATOM 705 O O . VAL A 1 96 ? -15.604 -11.964 45.390 1.00 96.00 96 VAL A O 1
ATOM 708 N N . LYS A 1 97 ? -16.705 -10.555 44.035 1.00 94.50 97 LYS A N 1
ATOM 709 C CA . LYS A 1 97 ? -17.791 -10.304 44.990 1.00 94.50 97 LYS A CA 1
ATOM 710 C C . LYS A 1 97 ? -18.675 -11.525 45.223 1.00 94.50 97 LYS A C 1
ATOM 712 O O . LYS A 1 97 ? -19.101 -11.739 46.354 1.00 94.50 97 LYS A O 1
ATOM 717 N N . GLU A 1 98 ? -18.896 -12.360 44.211 1.00 96.31 98 GLU A N 1
ATOM 718 C CA . GLU A 1 98 ? -19.565 -13.656 44.377 1.00 96.31 98 GLU A CA 1
ATOM 719 C C . GLU A 1 98 ? -18.763 -14.594 45.298 1.00 96.31 98 GLU A C 1
ATOM 721 O O . GLU A 1 98 ? -19.342 -15.202 46.197 1.00 96.31 98 GLU A O 1
ATOM 726 N N . ILE A 1 99 ? -17.432 -14.641 45.169 1.00 97.19 99 ILE A N 1
ATOM 727 C CA . ILE A 1 99 ? -16.560 -15.410 46.077 1.00 97.19 99 ILE A CA 1
ATOM 728 C C . ILE A 1 99 ? -16.611 -14.851 47.507 1.00 97.19 99 ILE A C 1
ATOM 730 O O . ILE A 1 99 ? -16.737 -15.613 48.471 1.00 97.19 99 ILE A O 1
ATOM 734 N N . GLU A 1 100 ? -16.546 -13.526 47.672 1.00 94.88 100 GLU A N 1
ATOM 735 C CA . GLU A 1 100 ? -16.681 -12.881 48.984 1.00 94.88 100 GLU A CA 1
ATOM 736 C C . GLU A 1 100 ? -18.039 -13.177 49.633 1.00 94.88 100 GLU A C 1
ATOM 738 O O . GLU A 1 100 ? -18.109 -13.375 50.848 1.00 94.88 100 GLU A O 1
ATOM 743 N N . LYS A 1 101 ? -19.114 -13.207 48.834 1.00 96.69 101 LYS A N 1
ATOM 744 C CA . LYS A 1 101 ? -20.460 -13.567 49.286 1.00 96.69 101 LYS A CA 1
ATOM 745 C C . LYS A 1 101 ? -20.493 -15.007 49.791 1.00 96.69 101 LYS A C 1
ATOM 747 O O . LYS A 1 101 ? -20.883 -15.217 50.934 1.00 96.69 101 LYS A O 1
ATOM 752 N N . LEU A 1 102 ? -20.029 -15.972 48.994 1.00 97.62 102 LEU A N 1
ATOM 753 C CA . LEU A 1 102 ? -19.980 -17.389 49.382 1.00 97.62 102 LEU A CA 1
ATOM 754 C C . LEU A 1 102 ? -19.153 -17.598 50.659 1.00 97.62 102 LEU A C 1
ATOM 756 O O . LEU A 1 102 ? -19.544 -18.335 51.562 1.00 97.62 102 LEU A O 1
ATOM 760 N N . THR A 1 103 ? -18.029 -16.890 50.777 1.00 97.00 103 THR A N 1
ATOM 761 C CA . THR A 1 103 ? -17.193 -16.917 51.986 1.00 97.00 103 THR A CA 1
ATOM 762 C C . THR A 1 103 ? -17.947 -16.369 53.203 1.00 97.00 103 THR A C 1
ATOM 764 O O . THR A 1 103 ? -17.830 -16.915 54.300 1.00 97.00 103 THR A O 1
ATOM 767 N N . ALA A 1 104 ? -18.731 -15.300 53.032 1.00 94.81 104 ALA A N 1
ATOM 768 C CA . ALA A 1 104 ? -19.566 -14.742 54.094 1.00 94.81 104 ALA A CA 1
ATOM 769 C C . ALA A 1 104 ? -20.727 -15.678 54.478 1.00 94.81 104 ALA A C 1
ATOM 771 O O . ALA A 1 104 ? -21.008 -15.825 55.665 1.00 94.81 104 ALA A O 1
ATOM 772 N N . GLU A 1 105 ? -21.353 -16.355 53.510 1.00 96.75 105 GLU A N 1
ATOM 773 C CA . GLU A 1 105 ? -22.391 -17.368 53.753 1.00 96.75 105 GLU A CA 1
ATOM 774 C C . GLU A 1 105 ? -21.851 -18.536 54.585 1.00 96.75 105 GLU A C 1
ATOM 776 O O . GLU A 1 105 ? -22.454 -18.888 55.598 1.00 96.75 105 GLU A O 1
ATOM 781 N N . LEU A 1 106 ? -20.676 -19.069 54.229 1.00 97.56 106 LEU A N 1
ATOM 782 C CA . LEU A 1 106 ? -20.018 -20.144 54.982 1.00 97.56 106 LEU A CA 1
ATOM 783 C C . LEU A 1 106 ? -19.681 -19.726 56.419 1.00 97.56 106 LEU A C 1
ATOM 785 O O . LEU A 1 106 ? -19.887 -20.497 57.357 1.00 97.56 106 LEU A O 1
ATOM 789 N N . LYS A 1 107 ? -19.188 -18.495 56.619 1.00 95.88 107 LYS A N 1
ATOM 790 C CA . LYS A 1 107 ? -18.925 -17.952 57.964 1.00 95.88 107 LYS A CA 1
ATOM 791 C C . LYS A 1 107 ? -20.206 -17.839 58.788 1.00 95.88 107 LYS A C 1
ATOM 793 O O . LYS A 1 107 ? -20.212 -18.212 59.956 1.00 95.88 107 LYS A O 1
ATOM 798 N N . LEU A 1 108 ? -21.285 -17.363 58.177 1.00 96.25 108 LEU A N 1
ATOM 799 C CA . LEU A 1 108 ? -22.583 -17.207 58.827 1.00 96.25 108 LEU A CA 1
ATOM 800 C C . LEU A 1 108 ? -23.205 -18.568 59.170 1.00 96.25 108 LEU A C 1
ATOM 802 O O . LEU A 1 108 ? -23.793 -18.726 60.237 1.00 96.25 108 LEU A O 1
ATOM 806 N N . GLU A 1 109 ? -23.043 -19.571 58.305 1.00 96.69 109 GLU A N 1
ATOM 807 C CA . GLU A 1 109 ? -23.441 -20.950 58.592 1.00 96.69 109 GLU A CA 1
ATOM 808 C C . GLU A 1 109 ? -22.645 -21.535 59.765 1.00 96.69 109 GLU A C 1
ATOM 810 O O . GLU A 1 109 ? -23.231 -22.163 60.646 1.00 96.69 109 GLU A O 1
ATOM 815 N N . LYS A 1 110 ? -21.331 -21.284 59.818 1.00 96.50 110 LYS A N 1
ATOM 816 C CA . LYS A 1 110 ? -20.492 -21.684 60.953 1.00 96.50 110 LYS A CA 1
ATOM 817 C C . LYS A 1 110 ? -20.964 -21.029 62.254 1.00 96.50 110 LYS A C 1
ATOM 819 O O . LYS A 1 110 ? -21.235 -21.746 63.207 1.00 96.50 110 LYS A O 1
ATOM 824 N N . MET A 1 111 ? -21.177 -19.711 62.259 1.00 94.56 111 MET A N 1
ATOM 825 C CA . MET A 1 111 ? -21.710 -18.987 63.423 1.00 94.56 111 MET A CA 1
ATOM 826 C C . MET A 1 111 ? -23.056 -19.554 63.884 1.00 94.56 111 MET A C 1
ATOM 828 O O . MET A 1 111 ? -23.280 -19.712 65.077 1.00 94.56 111 MET A O 1
ATOM 832 N N . ARG A 1 112 ? -23.952 -19.915 62.952 1.00 94.56 112 ARG A N 1
ATOM 833 C CA . ARG A 1 112 ? -25.230 -20.565 63.292 1.00 94.56 112 ARG A CA 1
ATOM 834 C C . ARG A 1 112 ? -25.037 -21.912 63.988 1.00 94.56 112 ARG A C 1
ATOM 836 O O . ARG A 1 112 ? -25.805 -22.212 64.894 1.00 94.56 112 ARG A O 1
ATOM 843 N N . LYS A 1 113 ? -24.059 -22.717 63.561 1.00 94.88 113 LYS A N 1
ATOM 844 C CA . LYS A 1 113 ? -23.723 -23.990 64.221 1.00 94.88 113 LYS A CA 1
ATOM 845 C C . LYS A 1 113 ? -23.145 -23.731 65.612 1.00 94.88 113 LYS A C 1
ATOM 847 O O . LYS A 1 113 ? -23.618 -24.329 66.573 1.00 94.88 113 LYS A O 1
ATOM 852 N N . ASP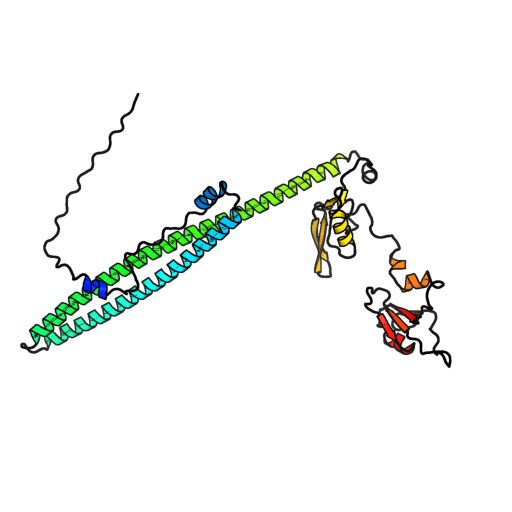 A 1 114 ? -22.223 -22.782 65.733 1.00 93.44 114 ASP A N 1
ATOM 853 C CA . ASP A 1 114 ? -21.581 -22.438 67.006 1.00 93.44 114 ASP A CA 1
ATOM 854 C C . ASP A 1 114 ? -22.613 -21.924 68.040 1.00 93.44 114 ASP A C 1
ATOM 856 O O . ASP A 1 114 ? -22.613 -22.383 69.183 1.00 93.44 114 ASP A O 1
ATOM 860 N N . LEU A 1 115 ? -23.586 -21.107 67.607 1.00 92.56 115 LEU A N 1
ATOM 861 C CA . LEU A 1 115 ? -24.727 -20.624 68.408 1.00 92.56 115 LEU A CA 1
ATOM 862 C C . LEU A 1 115 ? -25.576 -21.749 69.015 1.00 92.56 115 LEU A C 1
ATOM 864 O O . LEU A 1 115 ? -26.111 -21.592 70.108 1.00 92.56 115 LEU A O 1
ATOM 868 N N . THR A 1 116 ? -25.711 -22.890 68.329 1.00 92.12 116 THR A N 1
ATOM 869 C CA . THR A 1 116 ? -26.455 -24.043 68.876 1.00 92.12 116 THR A CA 1
ATOM 870 C C . THR A 1 116 ? -25.699 -24.783 69.976 1.00 92.12 116 THR A C 1
ATOM 872 O O . THR A 1 116 ? -26.311 -25.530 70.734 1.00 92.12 116 THR A O 1
ATOM 875 N N . SER A 1 117 ? -24.386 -24.568 70.074 1.00 91.44 117 SER A N 1
ATOM 876 C CA . SER A 1 117 ? -23.499 -25.205 71.053 1.00 91.44 117 SER A CA 1
ATOM 877 C C . SER A 1 117 ? -23.015 -24.267 72.163 1.00 91.44 117 SER A C 1
ATOM 879 O O . SER A 1 117 ? -22.232 -24.693 73.009 1.00 91.44 117 SER A O 1
ATOM 881 N N . CYS A 1 118 ? -23.437 -22.999 72.158 1.00 90.69 118 CYS A N 1
ATOM 882 C CA . CYS A 1 118 ? -22.897 -21.981 73.052 1.00 90.69 118 CYS A CA 1
ATOM 883 C C . CYS A 1 118 ? -23.621 -21.904 74.409 1.00 90.69 118 CYS A C 1
ATOM 885 O O . CYS A 1 118 ? -24.785 -22.283 74.537 1.00 90.69 118 CYS A O 1
ATOM 887 N N . SER A 1 119 ? -22.903 -21.400 75.415 1.00 88.94 119 SER A N 1
ATOM 888 C CA . SER A 1 119 ? -23.413 -21.070 76.752 1.00 88.94 119 SER A CA 1
ATOM 889 C C . SER A 1 119 ? -24.508 -19.996 76.673 1.00 88.94 119 SER A C 1
ATOM 891 O O . SER A 1 119 ? -24.463 -19.127 75.801 1.00 88.94 119 SER A O 1
ATOM 893 N N . GLU A 1 120 ? -25.477 -20.008 77.597 1.00 88.38 120 GLU A N 1
ATOM 894 C CA . GLU A 1 120 ? -26.515 -18.963 77.653 1.00 88.38 120 GLU A CA 1
ATOM 895 C C . GLU A 1 120 ? -25.939 -17.559 77.900 1.00 88.38 120 GLU A C 1
ATOM 897 O O . GLU A 1 120 ? -26.533 -16.579 77.452 1.00 88.38 120 GLU A O 1
ATOM 902 N N . GLU A 1 121 ? -24.774 -17.456 78.547 1.00 89.31 121 GLU A N 1
ATOM 903 C CA . GLU A 1 121 ? -24.124 -16.173 78.851 1.00 89.31 121 GLU A CA 1
ATOM 904 C C . GLU A 1 121 ? -23.518 -15.500 77.603 1.00 89.31 121 GLU A C 1
ATOM 906 O O . GLU A 1 121 ? -23.595 -14.280 77.470 1.00 89.31 121 GLU A O 1
ATOM 911 N N . ASP A 1 122 ? -22.996 -16.278 76.648 1.00 89.62 122 ASP A N 1
ATOM 912 C CA . ASP A 1 122 ? -22.331 -15.765 75.432 1.00 89.62 122 ASP A CA 1
ATOM 913 C C . ASP A 1 122 ? -23.301 -15.545 74.258 1.00 89.62 122 ASP A C 1
ATOM 915 O O . ASP A 1 122 ? -22.985 -14.895 73.254 1.00 89.62 122 ASP A O 1
ATOM 919 N N . ARG A 1 123 ? -24.513 -16.093 74.375 1.00 90.88 123 ARG A N 1
ATOM 920 C CA . ARG A 1 123 ? -25.532 -16.091 73.324 1.00 90.88 123 ARG A CA 1
ATOM 921 C C . ARG A 1 123 ? -25.890 -14.693 72.793 1.00 90.88 123 ARG A C 1
ATOM 923 O O . ARG A 1 123 ? -25.968 -14.562 71.571 1.00 90.88 123 ARG A O 1
ATOM 930 N N . PRO A 1 124 ? -26.075 -13.643 73.622 1.00 92.00 124 PRO A N 1
ATOM 931 C CA . PRO A 1 124 ? -26.457 -12.321 73.122 1.00 92.00 124 PRO A CA 1
ATOM 932 C C . PRO A 1 124 ? -25.401 -11.714 72.191 1.00 92.00 124 PRO A C 1
ATOM 934 O O . PRO A 1 124 ? -25.741 -11.164 71.145 1.00 92.00 124 PRO A O 1
ATOM 937 N N . GLN A 1 125 ? -24.119 -11.869 72.536 1.00 92.19 125 GLN A N 1
ATOM 938 C CA . GLN A 1 125 ? -23.013 -11.349 71.733 1.00 92.19 125 GLN A CA 1
ATOM 939 C C . GLN A 1 125 ? -22.916 -12.083 70.390 1.00 92.19 125 GLN A C 1
ATOM 941 O O . GLN A 1 125 ? -22.795 -11.454 69.339 1.00 92.19 125 GLN A O 1
ATOM 946 N N . GLN A 1 126 ? -23.039 -13.414 70.398 1.00 91.25 126 GLN A N 1
ATOM 947 C CA . GLN A 1 126 ? -23.023 -14.196 69.160 1.00 91.25 126 GLN A CA 1
ATOM 948 C C . GLN A 1 126 ? -24.235 -13.910 68.261 1.00 91.25 126 GLN A C 1
ATOM 950 O O . GLN A 1 126 ? -24.119 -13.940 67.033 1.00 91.25 126 GLN A O 1
ATOM 955 N N . GLU A 1 127 ? -25.402 -13.622 68.842 1.00 92.75 127 GLU A N 1
ATOM 956 C CA . GLU A 1 127 ? -26.593 -13.225 68.086 1.00 92.75 127 GLU A CA 1
ATOM 957 C C . GLU A 1 127 ? -26.415 -11.856 67.411 1.00 92.75 127 GLU A C 1
ATOM 959 O O . GLU A 1 127 ? -26.814 -11.699 66.251 1.00 92.75 127 GLU A O 1
ATOM 964 N N . GLU A 1 128 ? -25.770 -10.896 68.081 1.00 93.44 128 GLU A N 1
ATOM 965 C CA . GLU A 1 128 ? -25.428 -9.590 67.508 1.00 93.44 128 GLU A CA 1
ATOM 966 C C . GLU A 1 128 ? -24.416 -9.718 66.359 1.00 93.44 128 GLU A C 1
ATOM 968 O O . GLU A 1 128 ? -24.661 -9.213 65.258 1.00 93.44 128 GLU A O 1
ATOM 973 N N . GLU A 1 129 ? -23.336 -10.483 66.550 1.00 93.81 129 GLU A N 1
ATOM 974 C CA . GLU A 1 129 ? -22.353 -10.764 65.494 1.00 93.81 129 GLU A CA 1
ATOM 975 C C . GLU A 1 129 ? -23.005 -11.449 64.282 1.00 93.81 129 GLU A C 1
ATOM 977 O O . GLU A 1 129 ? -22.774 -11.069 63.127 1.00 93.81 129 GLU A O 1
ATOM 982 N N . ALA A 1 130 ? -23.894 -12.419 64.522 1.00 92.75 130 ALA A N 1
ATOM 983 C CA . ALA A 1 130 ? -24.648 -13.080 63.464 1.00 92.75 130 ALA A CA 1
ATOM 984 C C . ALA A 1 130 ? -25.617 -12.120 62.751 1.00 92.75 130 ALA A C 1
ATOM 986 O O . ALA A 1 130 ? -25.831 -12.250 61.540 1.00 92.75 130 ALA A O 1
ATOM 987 N N . ALA A 1 131 ? -26.214 -11.157 63.459 1.00 93.06 131 ALA A N 1
ATOM 988 C CA . ALA A 1 131 ? -27.061 -10.126 62.863 1.00 93.06 131 ALA A CA 1
ATOM 989 C C . ALA A 1 131 ? -26.246 -9.168 61.979 1.00 93.06 131 ALA A C 1
ATOM 991 O O . ALA A 1 131 ? -26.648 -8.889 60.843 1.00 93.06 131 ALA A O 1
ATOM 992 N N . GLN A 1 132 ? -25.067 -8.742 62.437 1.00 93.06 132 GLN A N 1
ATOM 993 C CA . GLN A 1 132 ? -24.158 -7.904 61.656 1.00 93.06 132 GLN A CA 1
ATOM 994 C C . GLN A 1 132 ? -23.627 -8.640 60.417 1.00 93.06 132 GLN A C 1
ATOM 996 O O . GLN A 1 132 ? -23.608 -8.073 59.320 1.00 93.06 132 GLN A O 1
ATOM 1001 N N . ALA A 1 133 ? -23.311 -9.934 60.535 1.00 93.06 133 ALA A N 1
ATOM 1002 C CA . ALA A 1 133 ? -22.938 -10.775 59.399 1.00 93.06 133 ALA A CA 1
ATOM 1003 C C . ALA A 1 133 ? -24.067 -10.885 58.355 1.00 93.06 133 ALA A C 1
ATOM 1005 O O . ALA A 1 133 ? -23.801 -10.829 57.153 1.00 93.06 133 ALA A O 1
ATOM 1006 N N . ARG A 1 134 ? -25.341 -10.975 58.778 1.00 94.88 134 ARG A N 1
ATOM 1007 C CA . ARG A 1 134 ? -26.503 -10.965 57.860 1.00 94.88 134 ARG A CA 1
ATOM 1008 C C . ARG A 1 134 ? -26.633 -9.638 57.114 1.00 94.88 134 ARG A C 1
ATOM 1010 O O . ARG A 1 134 ? -26.941 -9.645 55.923 1.00 94.88 134 ARG A O 1
ATOM 1017 N N . LEU A 1 135 ? -26.417 -8.512 57.795 1.00 92.75 135 LEU A N 1
ATOM 1018 C CA . LEU A 1 135 ? -26.432 -7.189 57.162 1.00 92.75 135 LEU A CA 1
ATOM 1019 C C . LEU A 1 135 ? -25.284 -7.040 56.157 1.00 92.75 135 LEU A C 1
ATOM 1021 O O . LEU A 1 135 ? -25.517 -6.595 55.034 1.00 92.75 135 LEU A O 1
ATOM 1025 N N . SER A 1 136 ? -24.078 -7.486 56.519 1.00 92.31 136 SER A N 1
ATOM 1026 C CA . SER A 1 136 ? -22.920 -7.513 55.617 1.00 92.31 136 SER A CA 1
ATOM 1027 C C . SER A 1 136 ? -23.175 -8.385 54.381 1.00 92.31 136 SER A C 1
ATOM 1029 O O . SER A 1 136 ? -22.877 -7.977 53.258 1.00 92.31 136 SER A O 1
ATOM 1031 N N . LEU A 1 137 ? -23.807 -9.553 54.551 1.00 94.50 137 LEU A N 1
ATOM 1032 C CA . LEU A 1 137 ? -24.176 -10.427 53.437 1.00 94.50 137 LEU A CA 1
ATOM 1033 C C . LEU A 1 137 ? -25.156 -9.739 52.473 1.00 94.50 137 LEU A C 1
ATOM 1035 O O . LEU A 1 137 ? -24.922 -9.743 51.265 1.00 94.50 137 LEU A O 1
ATOM 1039 N N . LYS A 1 138 ? -26.202 -9.084 52.994 1.00 94.56 138 LYS A N 1
ATOM 1040 C CA . LYS A 1 138 ? -27.135 -8.296 52.170 1.00 94.56 138 LYS A CA 1
ATOM 1041 C C . LYS A 1 138 ? -26.436 -7.143 51.444 1.00 94.56 138 LYS A C 1
ATOM 1043 O O . LYS A 1 138 ? -26.739 -6.890 50.281 1.00 94.56 138 LYS A O 1
ATOM 1048 N N . ALA A 1 139 ? -25.469 -6.477 52.083 1.00 92.94 139 ALA A N 1
ATOM 1049 C CA . ALA A 1 139 ? -24.681 -5.421 51.440 1.00 92.94 139 ALA A CA 1
ATOM 1050 C C . ALA A 1 139 ? -23.909 -5.963 50.230 1.00 92.94 139 ALA A C 1
ATOM 1052 O O . ALA A 1 139 ? -23.918 -5.349 49.162 1.00 92.94 139 ALA A O 1
ATOM 1053 N N . LYS A 1 140 ? -23.307 -7.154 50.365 1.00 93.19 140 LYS A N 1
ATOM 1054 C CA . LYS A 1 140 ? -22.623 -7.842 49.262 1.00 93.19 140 LYS A CA 1
ATOM 1055 C C . LYS A 1 140 ? -23.579 -8.230 48.134 1.00 93.19 140 LYS A C 1
ATOM 1057 O O . LYS A 1 140 ? -23.213 -8.092 46.972 1.00 93.19 140 LYS A O 1
ATOM 1062 N N . GLU A 1 141 ? -24.800 -8.667 48.439 1.00 95.19 141 GLU A N 1
ATOM 1063 C CA . GLU A 1 141 ? -25.817 -8.960 47.415 1.00 95.19 141 GLU A CA 1
ATOM 1064 C C . GLU A 1 141 ? -26.197 -7.720 46.603 1.00 95.19 141 GLU A C 1
ATOM 1066 O O . GLU A 1 141 ? -26.233 -7.778 45.373 1.00 95.19 141 GLU A O 1
ATOM 1071 N N . VAL A 1 142 ? -26.412 -6.587 47.277 1.00 94.38 142 VAL A N 1
ATOM 1072 C CA . VAL A 1 142 ? -26.687 -5.302 46.617 1.00 94.38 142 VAL A CA 1
ATOM 1073 C C . VAL A 1 142 ? -25.492 -4.860 45.767 1.00 94.38 142 VAL A C 1
ATOM 1075 O O . VAL A 1 142 ? -25.680 -4.437 44.626 1.00 94.38 142 VAL A O 1
ATOM 1078 N N . ALA A 1 143 ? -24.262 -5.006 46.270 1.00 92.62 143 ALA A N 1
ATOM 1079 C CA . ALA A 1 143 ? -23.049 -4.691 45.517 1.00 92.62 143 ALA A CA 1
ATOM 1080 C C . ALA A 1 143 ? -22.902 -5.566 44.256 1.00 92.62 143 ALA A C 1
ATOM 1082 O O . ALA A 1 143 ? -22.610 -5.047 43.179 1.00 92.62 143 ALA A O 1
ATOM 1083 N N . ILE A 1 144 ? -23.171 -6.876 44.349 1.00 95.12 144 ILE A N 1
ATOM 1084 C CA . ILE A 1 144 ? -23.185 -7.785 43.190 1.00 95.12 144 ILE A CA 1
ATOM 1085 C C . ILE A 1 144 ? -24.253 -7.359 42.181 1.00 95.12 144 ILE A C 1
ATOM 1087 O O . ILE A 1 144 ? -23.978 -7.347 40.982 1.00 95.12 144 ILE A O 1
ATOM 1091 N N . ALA A 1 145 ? -25.459 -7.003 42.637 1.00 95.50 145 ALA A N 1
ATOM 1092 C CA . ALA A 1 145 ? -26.532 -6.556 41.752 1.00 95.50 145 ALA A CA 1
ATOM 1093 C C . ALA A 1 145 ? -26.137 -5.286 40.978 1.00 95.50 145 ALA A C 1
ATOM 1095 O O . ALA A 1 145 ? -26.273 -5.256 39.755 1.00 95.50 145 ALA A O 1
ATOM 1096 N N . ARG A 1 146 ? -25.553 -4.290 41.660 1.00 94.38 146 ARG A N 1
ATOM 1097 C CA . ARG A 1 146 ? -25.035 -3.064 41.027 1.00 94.38 146 ARG A CA 1
ATOM 1098 C C . ARG A 1 146 ? -23.916 -3.349 40.024 1.00 94.38 146 ARG A C 1
ATOM 1100 O O . ARG A 1 146 ? -23.922 -2.803 38.926 1.00 94.38 146 ARG A O 1
ATOM 1107 N N . LEU A 1 147 ? -22.984 -4.245 40.354 1.00 94.56 147 LEU A N 1
ATOM 1108 C CA . LEU A 1 147 ? -21.917 -4.645 39.430 1.00 94.56 147 LEU A CA 1
ATOM 1109 C C . LEU A 1 147 ? -22.454 -5.399 38.206 1.00 94.56 147 LEU A C 1
ATOM 1111 O O . LEU A 1 147 ? -21.948 -5.205 37.103 1.00 94.56 147 LEU A O 1
ATOM 1115 N N . LYS A 1 148 ? -23.485 -6.236 38.373 1.00 96.00 148 LYS A N 1
ATOM 1116 C CA . LYS A 1 148 ? -24.159 -6.922 37.257 1.00 96.00 148 LYS A CA 1
ATOM 1117 C C . LYS A 1 148 ? -24.887 -5.937 36.347 1.00 96.00 148 LYS A C 1
ATOM 1119 O O . LYS A 1 148 ? -24.823 -6.090 35.130 1.00 96.00 148 LYS A O 1
ATOM 1124 N N . GLU A 1 149 ? -25.527 -4.922 36.916 1.00 96.00 149 GLU A N 1
ATOM 1125 C CA . GLU A 1 149 ? -26.145 -3.842 36.148 1.00 96.00 149 GLU A CA 1
ATOM 1126 C C . GLU A 1 149 ? -25.101 -3.034 35.368 1.00 96.00 149 GLU A C 1
ATOM 1128 O O . GLU A 1 149 ? -25.248 -2.854 34.159 1.00 96.00 149 GLU A O 1
ATOM 1133 N N . PHE A 1 150 ? -24.017 -2.613 36.026 1.00 94.12 150 PHE A N 1
ATOM 1134 C CA . PHE A 1 150 ? -22.903 -1.925 35.371 1.00 94.12 150 PHE A CA 1
ATOM 1135 C C . PHE A 1 150 ? -22.322 -2.763 34.230 1.00 94.12 150 PHE A C 1
ATOM 1137 O O . PHE A 1 150 ? -22.204 -2.278 33.107 1.00 94.12 150 PHE A O 1
ATOM 1144 N N . LYS A 1 151 ? -22.052 -4.050 34.483 1.00 95.88 151 LYS A N 1
ATOM 1145 C CA . LYS A 1 151 ? -21.600 -5.002 33.465 1.00 95.88 151 LYS A CA 1
ATOM 1146 C C . LYS A 1 151 ? -22.545 -5.014 32.259 1.00 95.88 151 LYS A C 1
ATOM 1148 O O . LYS A 1 151 ? -22.073 -4.855 31.140 1.00 95.88 151 LYS A O 1
ATOM 1153 N N . LEU A 1 152 ? -23.854 -5.170 32.471 1.00 97.38 152 LEU A N 1
ATOM 1154 C CA . LEU A 1 152 ? -24.838 -5.230 31.385 1.00 97.38 152 LEU A CA 1
ATOM 1155 C C . LEU A 1 152 ? -24.881 -3.928 30.568 1.00 97.38 152 LEU A C 1
ATOM 1157 O O . LEU A 1 152 ? -24.942 -3.972 29.338 1.00 97.38 152 LEU A O 1
ATOM 1161 N N . ARG A 1 153 ? -24.807 -2.765 31.231 1.00 95.62 153 ARG A N 1
ATOM 1162 C CA . ARG A 1 153 ? -24.732 -1.460 30.553 1.00 95.62 153 ARG A CA 1
ATOM 1163 C C . ARG A 1 153 ? -23.467 -1.355 29.693 1.00 95.62 153 ARG A C 1
ATOM 1165 O O . ARG A 1 153 ? -23.555 -0.936 28.538 1.00 95.62 153 ARG A O 1
ATOM 1172 N N . THR A 1 154 ? -22.318 -1.787 30.214 1.00 93.88 154 THR A N 1
ATOM 1173 C CA . THR A 1 154 ? -21.052 -1.813 29.466 1.00 93.88 154 THR A CA 1
ATOM 1174 C C . THR A 1 154 ? -21.108 -2.795 28.292 1.00 93.88 154 THR A C 1
ATOM 1176 O O . THR A 1 154 ? -20.683 -2.444 27.194 1.00 93.88 154 THR A O 1
ATOM 1179 N N . GLU A 1 155 ? -21.689 -3.989 28.461 1.00 96.56 155 GLU A N 1
ATOM 1180 C CA . GLU A 1 155 ? -21.885 -4.963 27.372 1.00 96.56 155 GLU A CA 1
ATOM 1181 C C . GLU A 1 155 ? -22.723 -4.375 26.233 1.00 96.56 155 GLU A C 1
ATOM 1183 O O . GLU A 1 155 ? -22.307 -4.417 25.072 1.00 96.56 155 GLU A O 1
ATOM 1188 N N . LEU A 1 156 ? -23.868 -3.767 26.559 1.00 97.12 156 LEU A N 1
ATOM 1189 C CA . LEU A 1 156 ? -24.727 -3.110 25.574 1.00 97.12 156 LEU A CA 1
ATOM 1190 C C . LEU A 1 156 ? -23.968 -2.010 24.818 1.00 97.12 156 LEU A C 1
ATOM 1192 O O . LEU A 1 156 ? -24.106 -1.862 23.599 1.00 97.12 156 LEU A O 1
ATOM 1196 N N . ARG A 1 157 ? -23.120 -1.259 25.528 1.00 94.12 157 ARG A N 1
ATOM 1197 C CA . ARG A 1 157 ? -22.302 -0.197 24.943 1.00 94.12 157 ARG A CA 1
ATOM 1198 C C . ARG A 1 157 ? -21.238 -0.734 23.990 1.00 94.12 157 ARG A C 1
ATOM 1200 O O . ARG A 1 157 ? -21.105 -0.203 22.889 1.00 94.12 157 ARG A O 1
ATOM 1207 N N . VAL A 1 158 ? -20.532 -1.796 24.378 1.00 96.25 158 VAL A N 1
ATOM 1208 C CA . VAL A 1 158 ? -19.549 -2.488 23.527 1.00 96.25 158 VAL A CA 1
ATOM 1209 C C . VAL A 1 158 ? -20.211 -2.997 22.249 1.00 96.25 158 VAL A C 1
ATOM 1211 O O . VAL A 1 158 ? -19.663 -2.806 21.165 1.00 96.25 158 VAL A O 1
ATOM 1214 N N . VAL A 1 159 ? -21.397 -3.609 22.349 1.00 97.25 159 VAL A N 1
ATOM 1215 C CA . VAL A 1 159 ? -22.143 -4.098 21.177 1.00 97.25 159 VAL A CA 1
ATOM 1216 C C . VAL A 1 159 ? -22.519 -2.945 20.247 1.00 97.25 159 VAL A C 1
ATOM 1218 O O . VAL A 1 159 ? -22.252 -3.021 19.049 1.00 97.25 159 VAL A O 1
ATOM 1221 N N . THR A 1 160 ? -23.062 -1.858 20.800 1.00 94.94 160 THR A N 1
ATOM 1222 C CA . THR A 1 160 ? -23.463 -0.679 20.017 1.00 94.94 160 THR A CA 1
ATOM 1223 C C . THR A 1 160 ? -22.267 -0.063 19.286 1.00 94.94 160 THR A C 1
ATOM 1225 O O . THR A 1 160 ? -22.338 0.215 18.090 1.00 94.94 160 THR A O 1
ATOM 1228 N N . LEU A 1 161 ? -21.140 0.115 19.980 1.00 93.88 161 LEU A N 1
ATOM 1229 C CA . LEU A 1 161 ? -19.945 0.714 19.389 1.00 93.88 161 LEU A CA 1
ATOM 1230 C C . LEU A 1 161 ? -19.283 -0.214 18.357 1.00 93.88 161 LEU A C 1
ATOM 1232 O O . LEU A 1 161 ? -18.793 0.257 17.335 1.00 93.88 161 LEU A O 1
ATOM 1236 N N . ARG A 1 162 ? -19.326 -1.537 18.562 1.00 95.88 162 ARG A N 1
ATOM 1237 C CA . ARG A 1 162 ? -18.864 -2.521 17.568 1.00 95.88 162 ARG A CA 1
ATOM 1238 C C . ARG A 1 162 ? -19.690 -2.455 16.282 1.00 95.88 162 ARG A C 1
ATOM 1240 O O . ARG A 1 162 ? -19.129 -2.559 15.193 1.00 95.88 162 ARG A O 1
ATOM 1247 N N . GLU A 1 163 ? -21.005 -2.271 16.389 1.00 96.12 163 GLU A N 1
ATOM 1248 C CA . GLU A 1 163 ? -21.866 -2.076 15.220 1.00 96.12 163 GLU A CA 1
ATOM 1249 C C . GLU A 1 163 ? -21.517 -0.777 14.475 1.00 96.12 163 GLU A C 1
ATOM 1251 O O . GLU A 1 163 ? -21.391 -0.787 13.250 1.00 96.12 163 GLU A O 1
ATOM 1256 N N . GLN A 1 164 ? -21.296 0.322 15.204 1.00 91.88 164 GLN A N 1
ATOM 1257 C CA . GLN A 1 164 ? -20.868 1.598 14.619 1.00 91.88 164 GLN A CA 1
ATOM 1258 C C . GLN A 1 164 ? -19.503 1.498 13.932 1.00 91.88 164 GLN A C 1
ATOM 1260 O O . GLN A 1 164 ? -19.361 1.979 12.811 1.00 91.88 164 GLN A O 1
ATOM 1265 N N . HIS A 1 165 ? -18.531 0.825 14.553 1.00 93.38 165 HIS A N 1
ATOM 1266 C CA . HIS A 1 165 ? -17.222 0.567 13.953 1.00 93.38 165 HIS A CA 1
ATOM 1267 C C . HIS A 1 165 ? -17.361 -0.213 12.640 1.00 93.38 165 HIS A C 1
ATOM 1269 O O . HIS A 1 165 ? -16.806 0.179 11.619 1.00 93.38 165 HIS A O 1
ATOM 1275 N N . LYS A 1 166 ? -18.175 -1.278 12.622 1.00 95.56 166 LYS A N 1
ATOM 1276 C CA . LYS A 1 166 ? -18.412 -2.060 11.400 1.00 95.56 166 LYS A CA 1
ATOM 1277 C C . LYS A 1 166 ? -19.085 -1.232 10.297 1.00 95.56 166 LYS A C 1
ATOM 1279 O O . LYS A 1 166 ? -18.740 -1.376 9.128 1.00 95.56 166 LYS A O 1
ATOM 1284 N N . LYS A 1 167 ? -20.034 -0.358 10.650 1.00 92.31 167 LYS A N 1
ATOM 1285 C CA . LYS A 1 167 ? -20.651 0.584 9.698 1.00 92.31 167 LYS A CA 1
ATOM 1286 C C . LYS A 1 167 ? -19.618 1.566 9.134 1.00 92.31 167 LYS A C 1
ATOM 1288 O O . LYS A 1 167 ? -19.565 1.741 7.923 1.00 92.31 167 LYS A O 1
ATOM 1293 N N . ALA A 1 168 ? -18.762 2.131 9.987 1.00 89.94 168 ALA A N 1
ATOM 1294 C CA . ALA A 1 168 ? -17.663 3.007 9.584 1.00 89.94 168 ALA A CA 1
ATOM 1295 C C . ALA A 1 168 ? -16.674 2.314 8.627 1.00 89.94 168 ALA A C 1
ATOM 1297 O O . ALA A 1 168 ? -16.240 2.920 7.650 1.00 89.94 168 ALA A O 1
ATOM 1298 N N . GLU A 1 169 ? -16.347 1.040 8.864 1.00 94.25 169 GLU A N 1
ATOM 1299 C CA . GLU A 1 169 ? -15.489 0.254 7.968 1.00 94.25 169 GLU A CA 1
ATOM 1300 C C . GLU A 1 169 ? -16.092 0.074 6.573 1.00 94.25 169 GLU A C 1
ATOM 1302 O O . GLU A 1 169 ? -15.403 0.299 5.579 1.00 94.25 169 GLU A O 1
ATOM 1307 N N . LEU A 1 170 ? -17.376 -0.287 6.497 1.00 94.94 170 LEU A N 1
ATOM 1308 C CA . LEU A 1 170 ? -18.077 -0.453 5.221 1.00 94.94 170 LEU A CA 1
ATOM 1309 C C . LEU A 1 170 ? -18.194 0.872 4.456 1.00 94.94 170 LEU A C 1
ATOM 1311 O O . LEU A 1 170 ? -18.022 0.900 3.239 1.00 94.94 170 LEU A O 1
ATOM 1315 N N . GLU A 1 171 ? -18.460 1.979 5.150 1.00 91.38 171 GLU A N 1
ATOM 1316 C CA . GLU A 1 171 ? -18.515 3.303 4.522 1.00 91.38 171 GLU A CA 1
ATOM 1317 C C . GLU A 1 171 ? -17.141 3.749 4.002 1.00 91.38 171 GLU A C 1
ATOM 1319 O O . GLU A 1 171 ? -17.053 4.253 2.882 1.00 91.38 171 GLU A O 1
ATOM 1324 N N . LEU A 1 172 ? -16.058 3.484 4.741 1.00 93.44 172 LEU A N 1
ATOM 1325 C CA . LEU A 1 172 ? -14.691 3.745 4.280 1.00 93.44 172 LEU A CA 1
ATOM 1326 C C . LEU A 1 172 ? -14.353 2.949 3.010 1.00 93.44 172 LEU A C 1
ATOM 1328 O O . LEU A 1 172 ? -13.714 3.471 2.095 1.00 93.44 172 LEU A O 1
ATOM 1332 N N . GLU A 1 173 ? -14.768 1.686 2.939 1.00 94.19 173 GLU A N 1
ATOM 1333 C CA . GLU A 1 173 ? -14.565 0.856 1.751 1.00 94.19 173 GLU A CA 1
ATOM 1334 C C . GLU A 1 173 ? -15.374 1.366 0.551 1.00 94.19 173 GLU A C 1
ATOM 1336 O O . GLU A 1 173 ? -14.829 1.482 -0.548 1.00 94.19 173 GLU A O 1
ATOM 1341 N N . ASN A 1 174 ? -16.621 1.788 0.769 1.00 94.38 174 ASN A N 1
ATOM 1342 C CA . ASN A 1 174 ? -17.432 2.427 -0.268 1.00 94.38 174 ASN A CA 1
ATOM 1343 C C . ASN A 1 174 ? -16.789 3.718 -0.796 1.00 94.38 174 ASN A C 1
ATOM 1345 O O . ASN A 1 174 ? -16.739 3.908 -2.010 1.00 94.38 174 ASN A O 1
ATOM 1349 N N . ILE A 1 175 ? -16.247 4.578 0.078 1.00 92.12 175 ILE A N 1
ATOM 1350 C CA . ILE A 1 175 ? -15.528 5.799 -0.336 1.00 92.12 175 ILE A CA 1
ATOM 1351 C C . ILE A 1 175 ? -14.344 5.439 -1.243 1.00 92.12 175 ILE A C 1
ATOM 1353 O O . ILE A 1 175 ? -14.200 6.015 -2.321 1.00 92.12 175 ILE A O 1
ATOM 1357 N N . LYS A 1 176 ? -13.544 4.434 -0.865 1.00 93.31 176 LYS A N 1
ATOM 1358 C CA . LYS A 1 176 ? -12.406 3.964 -1.677 1.00 93.31 176 LYS A CA 1
ATOM 1359 C C . LYS A 1 176 ? -12.840 3.420 -3.038 1.00 93.31 176 LYS A C 1
ATOM 1361 O O . LYS A 1 176 ? -12.165 3.660 -4.037 1.00 93.31 176 LYS A O 1
ATOM 1366 N N . ILE A 1 177 ? -13.951 2.684 -3.094 1.00 93.38 177 ILE A N 1
ATOM 1367 C CA . ILE A 1 177 ? -14.508 2.163 -4.350 1.00 93.38 177 ILE A CA 1
ATOM 1368 C C . ILE A 1 177 ? -14.964 3.313 -5.252 1.00 93.38 177 ILE A C 1
ATOM 1370 O O . ILE A 1 177 ? -14.642 3.317 -6.441 1.00 93.38 177 ILE A O 1
ATOM 1374 N N . VAL A 1 178 ? -15.680 4.297 -4.701 1.00 92.94 178 VAL A N 1
ATOM 1375 C CA . VAL A 1 178 ? -16.151 5.472 -5.450 1.00 92.94 178 VAL A CA 1
ATOM 1376 C C . VAL A 1 178 ? -14.972 6.276 -5.992 1.00 92.94 178 VAL A C 1
ATOM 1378 O O . VAL A 1 178 ? -14.979 6.626 -7.170 1.00 92.94 178 VAL A O 1
ATOM 1381 N N . GLN A 1 179 ? -13.936 6.502 -5.181 1.00 91.31 179 GLN A N 1
ATOM 1382 C CA . GLN A 1 179 ? -12.726 7.206 -5.603 1.00 91.31 179 GLN A CA 1
ATOM 1383 C C . GLN A 1 179 ? -12.020 6.489 -6.761 1.00 91.31 179 GLN A C 1
ATOM 1385 O O . GLN A 1 179 ? -11.817 7.093 -7.810 1.00 91.31 179 GLN A O 1
ATOM 1390 N N . ARG A 1 180 ? -11.762 5.180 -6.637 1.00 87.12 180 ARG A N 1
ATOM 1391 C CA . ARG A 1 180 ? -11.169 4.382 -7.728 1.00 87.12 180 ARG A CA 1
ATOM 1392 C C . ARG A 1 180 ? -12.024 4.376 -8.990 1.00 87.12 180 ARG A C 1
ATOM 1394 O O . ARG A 1 180 ? -11.504 4.396 -10.097 1.00 87.12 180 ARG A O 1
ATOM 1401 N N . THR A 1 181 ? -13.346 4.321 -8.834 1.00 87.00 181 THR A N 1
ATOM 1402 C CA . THR A 1 181 ? -14.272 4.345 -9.974 1.00 87.00 181 THR A CA 1
ATOM 1403 C C . THR A 1 181 ? -14.229 5.695 -10.680 1.00 87.00 181 THR A C 1
ATOM 1405 O O . THR A 1 181 ? -14.290 5.737 -11.907 1.00 87.00 181 THR A O 1
ATOM 1408 N N . LYS A 1 182 ? -14.100 6.791 -9.924 1.00 89.62 182 LYS A N 1
ATOM 1409 C CA . LYS A 1 182 ? -13.937 8.139 -10.467 1.00 89.62 182 LYS A CA 1
ATOM 1410 C C . LYS A 1 182 ? -12.625 8.258 -11.246 1.00 89.62 182 LYS A C 1
ATOM 1412 O O . LYS A 1 182 ? -12.686 8.604 -12.418 1.00 89.62 182 LYS A O 1
ATOM 1417 N N . GLU A 1 183 ? -11.503 7.871 -10.641 1.00 83.94 183 GLU A N 1
ATOM 1418 C CA . GLU A 1 183 ? -10.176 7.848 -11.281 1.00 83.94 183 GLU A CA 1
ATOM 1419 C C . GLU A 1 183 ? -10.206 7.029 -12.583 1.00 83.94 183 GLU A C 1
ATOM 1421 O O . GLU A 1 183 ? -9.856 7.521 -13.650 1.00 83.94 183 GLU A O 1
ATOM 1426 N N . MET A 1 184 ? -10.756 5.812 -12.538 1.00 79.19 184 MET A N 1
ATOM 1427 C CA . MET A 1 184 ? -10.900 4.962 -13.723 1.00 79.19 184 MET A CA 1
ATOM 1428 C C . MET A 1 184 ? -11.829 5.574 -14.785 1.00 79.19 184 MET A C 1
ATOM 1430 O O . MET A 1 184 ? -11.628 5.377 -15.981 1.00 79.19 184 MET A O 1
ATOM 1434 N N . THR A 1 185 ? -12.878 6.292 -14.379 1.00 81.25 185 THR A N 1
ATOM 1435 C CA . THR A 1 185 ? -13.795 6.948 -15.324 1.00 81.25 185 THR A CA 1
ATOM 1436 C C . THR A 1 185 ? -13.118 8.122 -16.021 1.00 81.25 185 THR A C 1
ATOM 1438 O O . THR A 1 185 ? -13.316 8.280 -17.225 1.00 81.25 185 THR A O 1
ATOM 1441 N N . GLU A 1 186 ? -12.321 8.906 -15.295 1.00 83.31 186 GLU A N 1
ATOM 1442 C CA . GLU A 1 186 ? -11.494 9.986 -15.846 1.00 83.31 186 GLU A CA 1
ATOM 1443 C C . GLU A 1 186 ? -10.479 9.413 -16.847 1.00 83.31 186 GLU A C 1
ATOM 1445 O O . GLU A 1 186 ? -10.474 9.823 -18.005 1.00 83.31 186 GLU A O 1
ATOM 1450 N N . GLU A 1 187 ? -9.763 8.343 -16.486 1.00 76.50 187 GLU A N 1
ATOM 1451 C CA . GLU A 1 187 ? -8.855 7.641 -17.406 1.00 76.50 187 GLU A CA 1
ATOM 1452 C C . GLU A 1 187 ? -9.571 7.125 -18.667 1.00 76.50 187 GLU A C 1
ATOM 1454 O O . GLU A 1 187 ? -9.075 7.264 -19.785 1.00 76.50 187 GLU A O 1
ATOM 1459 N N . ILE A 1 188 ? -10.764 6.533 -18.523 1.00 74.38 188 ILE A N 1
ATOM 1460 C CA . ILE A 1 188 ? -11.563 6.069 -19.668 1.00 74.38 188 ILE A CA 1
ATOM 1461 C C . ILE A 1 188 ? -12.000 7.246 -20.545 1.00 74.38 188 ILE A C 1
ATOM 1463 O O . ILE A 1 188 ? -12.062 7.097 -21.769 1.00 74.38 188 ILE A O 1
ATOM 1467 N N . GLN A 1 189 ? -12.357 8.387 -19.954 1.00 75.81 189 GLN A N 1
ATOM 1468 C CA . GLN A 1 189 ? -12.723 9.587 -20.706 1.00 75.81 189 GLN A CA 1
ATOM 1469 C C . GLN A 1 189 ? -11.525 10.128 -21.487 1.00 75.81 189 GLN A C 1
ATOM 1471 O O . GLN A 1 189 ? -11.675 10.383 -22.683 1.00 75.81 189 GLN A O 1
ATOM 1476 N N . ASP A 1 190 ? -10.345 10.173 -20.872 1.00 74.00 190 ASP A N 1
ATOM 1477 C CA . ASP A 1 190 ? -9.098 10.568 -21.527 1.00 74.00 190 ASP A CA 1
ATOM 1478 C C . ASP A 1 190 ? -8.750 9.618 -22.680 1.00 74.00 190 ASP A C 1
ATOM 1480 O O . ASP A 1 190 ? -8.483 10.058 -23.799 1.00 74.00 190 ASP A O 1
ATOM 1484 N N . ILE A 1 191 ? -8.868 8.301 -22.467 1.00 70.38 191 ILE A N 1
ATOM 1485 C CA . ILE A 1 191 ? -8.673 7.288 -23.516 1.00 70.38 191 ILE A CA 1
ATOM 1486 C C . ILE A 1 191 ? -9.698 7.454 -24.646 1.00 70.38 191 ILE A C 1
ATOM 1488 O O . ILE A 1 191 ? -9.360 7.282 -25.816 1.00 70.38 191 ILE A O 1
ATOM 1492 N N . LYS A 1 192 ? -10.961 7.771 -24.342 1.00 72.56 192 LYS A N 1
ATOM 1493 C CA . LYS A 1 192 ? -11.995 7.977 -25.370 1.00 72.56 192 LYS A CA 1
ATOM 1494 C C . LYS A 1 192 ? -11.741 9.237 -26.188 1.00 72.56 192 LYS A C 1
ATOM 1496 O O . LYS A 1 192 ? -11.843 9.168 -27.413 1.00 72.56 192 LYS A O 1
ATOM 1501 N N . ALA A 1 193 ? -11.401 10.347 -25.535 1.00 69.12 193 ALA A N 1
ATOM 1502 C CA . ALA A 1 193 ? -11.005 11.582 -26.204 1.00 69.12 193 ALA A CA 1
ATOM 1503 C C . ALA A 1 193 ? -9.782 11.333 -27.099 1.00 69.12 193 ALA A C 1
ATOM 1505 O O . ALA A 1 193 ? -9.775 11.707 -28.269 1.00 69.12 193 ALA A O 1
ATOM 1506 N N . TYR A 1 194 ? -8.811 10.575 -26.595 1.00 65.31 194 TYR A N 1
ATOM 1507 C CA . TYR A 1 194 ? -7.631 10.160 -27.338 1.00 65.31 194 TYR A CA 1
ATOM 1508 C C . TYR A 1 194 ? -7.957 9.298 -28.566 1.00 65.31 194 TYR A C 1
ATOM 1510 O O . TYR A 1 194 ? -7.483 9.568 -29.669 1.00 65.31 194 TYR A O 1
ATOM 1518 N N . ILE A 1 195 ? -8.774 8.250 -28.401 1.00 66.25 195 ILE A N 1
ATOM 1519 C CA . ILE A 1 195 ? -9.167 7.361 -29.502 1.00 66.25 195 ILE A CA 1
ATOM 1520 C C . ILE A 1 195 ? -9.903 8.164 -30.574 1.00 66.25 195 ILE A C 1
ATOM 1522 O O . ILE A 1 195 ? -9.742 7.871 -31.755 1.00 66.25 195 ILE A O 1
ATOM 1526 N N . ALA A 1 196 ? -10.695 9.165 -30.185 1.00 67.31 196 ALA A N 1
ATOM 1527 C CA . ALA A 1 196 ? -11.365 10.049 -31.126 1.00 67.31 196 ALA A CA 1
ATOM 1528 C C . ALA A 1 196 ? -10.373 10.890 -31.948 1.00 67.31 196 ALA A C 1
ATOM 1530 O O . ALA A 1 196 ? -10.605 11.046 -33.140 1.00 67.31 196 ALA A O 1
ATOM 1531 N N . VAL A 1 197 ? -9.255 11.349 -31.375 1.00 62.28 197 VAL A N 1
ATOM 1532 C CA . VAL A 1 197 ? -8.185 12.040 -32.125 1.00 62.28 197 VAL A CA 1
ATOM 1533 C C . VAL A 1 197 ? -7.496 11.079 -33.098 1.00 62.28 197 VAL A C 1
ATOM 1535 O O . VAL A 1 197 ? -7.419 11.352 -34.290 1.00 62.28 197 VAL A O 1
ATOM 1538 N N . VAL A 1 198 ? -7.083 9.896 -32.629 1.00 59.84 198 VAL A N 1
ATOM 1539 C CA . VAL A 1 198 ? -6.376 8.909 -33.471 1.00 59.84 198 VAL A CA 1
ATOM 1540 C C . VAL A 1 198 ? -7.277 8.302 -34.555 1.00 59.84 198 VAL A C 1
ATOM 1542 O O . VAL A 1 198 ? -6.802 7.935 -35.627 1.00 59.84 198 VAL A O 1
ATOM 1545 N N . LYS A 1 199 ? -8.586 8.166 -34.300 1.00 63.16 199 LYS A N 1
ATOM 1546 C CA . LYS A 1 199 ? -9.553 7.629 -35.273 1.00 63.16 199 LYS A CA 1
ATOM 1547 C C . LYS A 1 199 ? -10.240 8.695 -36.121 1.00 63.16 199 LYS A C 1
ATOM 1549 O O . LYS A 1 199 ? -10.711 8.352 -37.201 1.00 63.16 199 LYS A O 1
ATOM 1554 N N . GLY A 1 200 ? -10.312 9.941 -35.659 1.00 55.03 200 GLY A N 1
ATOM 1555 C CA . GLY A 1 200 ? -10.930 11.061 -36.374 1.00 55.03 200 GLY A CA 1
ATOM 1556 C C . GLY A 1 200 ? -10.211 11.410 -37.676 1.00 55.03 200 GLY A C 1
ATOM 1557 O O . GLY A 1 200 ? -10.867 11.801 -38.636 1.00 55.03 200 GLY A O 1
ATOM 1558 N N . ASP A 1 201 ? -8.907 11.137 -37.752 1.00 50.50 201 ASP A N 1
ATOM 1559 C CA . ASP A 1 201 ? -8.092 11.335 -38.958 1.00 50.50 201 ASP A CA 1
ATOM 1560 C C . ASP A 1 201 ? -8.109 10.133 -39.935 1.00 50.50 201 ASP A C 1
ATOM 1562 O O . ASP A 1 201 ? -7.476 10.166 -40.994 1.00 50.50 201 ASP A O 1
ATOM 1566 N N . ASN A 1 202 ? -8.873 9.068 -39.648 1.00 46.50 202 ASN A N 1
ATOM 1567 C CA . ASN A 1 202 ? -8.892 7.824 -40.435 1.00 46.50 202 ASN A CA 1
ATOM 1568 C C . ASN A 1 202 ? -9.957 7.780 -41.542 1.00 46.50 202 ASN A C 1
ATOM 1570 O O . ASN A 1 202 ? -10.724 6.822 -41.656 1.00 46.50 202 ASN A O 1
ATOM 1574 N N . GLY A 1 203 ? -9.940 8.756 -42.444 1.00 48.69 203 GLY A N 1
ATOM 1575 C CA . GLY A 1 203 ? -10.406 8.505 -43.807 1.00 48.69 203 GLY A CA 1
ATOM 1576 C C . GLY A 1 203 ? -9.302 7.825 -44.620 1.00 48.69 203 GLY A C 1
ATOM 1577 O O . GLY A 1 203 ? -8.566 8.550 -45.267 1.00 48.69 203 GLY A O 1
ATOM 1578 N N . GLU A 1 204 ? -9.159 6.488 -44.552 1.00 52.00 204 GLU A N 1
ATOM 1579 C CA . GLU A 1 204 ? -8.342 5.545 -45.381 1.00 52.00 204 GLU A CA 1
ATOM 1580 C C . GLU A 1 204 ? -6.890 5.905 -45.815 1.00 52.00 204 GLU A C 1
ATOM 1582 O O . GLU A 1 204 ? -6.169 5.040 -46.304 1.00 52.00 204 GLU A O 1
ATOM 1587 N N . LYS A 1 205 ? -6.390 7.125 -45.603 1.00 49.81 205 LYS A N 1
ATOM 1588 C CA . LYS A 1 205 ? -5.086 7.632 -46.066 1.00 49.81 205 LYS A CA 1
ATOM 1589 C C . LYS A 1 205 ? -4.061 7.816 -44.941 1.00 49.81 205 LYS A C 1
ATOM 1591 O O . LYS A 1 205 ? -2.931 8.220 -45.198 1.00 49.81 205 LYS A O 1
ATOM 1596 N N . ALA A 1 206 ? -4.423 7.501 -43.700 1.00 50.94 206 ALA A N 1
ATOM 1597 C CA . ALA A 1 206 ? -3.614 7.792 -42.517 1.00 50.94 206 ALA A CA 1
ATOM 1598 C C . ALA A 1 206 ? -2.437 6.825 -42.271 1.00 50.94 206 ALA A C 1
ATOM 1600 O O . ALA A 1 206 ? -1.615 7.097 -41.402 1.00 50.94 206 ALA A O 1
ATOM 1601 N N . GLN A 1 207 ? -2.287 5.738 -43.042 1.00 49.41 207 GLN A N 1
ATOM 1602 C CA . GLN A 1 207 ? -1.222 4.746 -42.801 1.00 49.41 207 GLN A CA 1
ATOM 1603 C C . GLN A 1 207 ? 0.213 5.261 -43.032 1.00 49.41 207 GLN A C 1
ATOM 1605 O O . GLN A 1 207 ? 1.154 4.599 -42.613 1.00 49.41 207 GLN A O 1
ATOM 1610 N N . LEU A 1 208 ? 0.397 6.444 -43.628 1.00 49.69 208 LEU A N 1
ATOM 1611 C CA . LEU A 1 208 ? 1.709 7.106 -43.753 1.00 49.69 208 LEU A CA 1
ATOM 1612 C C . LEU A 1 208 ? 1.685 8.616 -43.436 1.00 49.69 208 LEU A C 1
ATOM 1614 O O . LEU A 1 208 ? 2.734 9.254 -43.431 1.00 49.69 208 LEU A O 1
ATOM 1618 N N . GLY A 1 209 ? 0.510 9.203 -43.177 1.00 44.94 209 GLY A N 1
ATOM 1619 C CA . GLY A 1 209 ? 0.321 10.661 -43.118 1.00 44.94 209 GLY A CA 1
ATOM 1620 C C . GLY A 1 209 ? 0.360 11.296 -41.724 1.00 44.94 209 GLY A C 1
ATOM 1621 O O . GLY A 1 209 ? 0.528 12.506 -41.634 1.00 44.94 209 GLY A O 1
ATOM 1622 N N . GLY A 1 210 ? 0.238 10.523 -40.638 1.00 52.97 210 GLY A N 1
ATOM 1623 C CA . GLY A 1 210 ? 0.125 11.078 -39.275 1.00 52.97 210 GLY A CA 1
ATOM 1624 C C . GLY A 1 210 ? 1.396 11.751 -38.734 1.00 52.97 210 GLY A C 1
ATOM 1625 O O . GLY A 1 210 ? 1.308 12.668 -37.920 1.00 52.97 210 GLY A O 1
ATOM 1626 N N . LEU A 1 211 ? 2.575 11.342 -39.221 1.00 54.66 211 LEU A N 1
ATOM 1627 C CA . LEU A 1 211 ? 3.855 12.020 -38.954 1.00 54.66 211 LEU A CA 1
ATOM 1628 C C . LEU A 1 211 ? 4.037 13.292 -39.796 1.00 54.66 211 LEU A C 1
ATOM 1630 O O . LEU A 1 211 ? 4.851 14.143 -39.454 1.00 54.66 211 LEU A O 1
ATOM 1634 N N . TYR A 1 212 ? 3.291 13.414 -40.895 1.00 58.41 212 TYR A N 1
ATOM 1635 C CA . TYR A 1 212 ? 3.411 14.498 -41.868 1.00 58.41 212 TYR A CA 1
ATOM 1636 C C . TYR A 1 212 ? 2.241 15.476 -41.819 1.00 58.41 212 TYR A C 1
ATOM 1638 O O . TYR A 1 212 ? 2.131 16.295 -42.724 1.00 58.41 212 TYR A O 1
ATOM 1646 N N . ASN A 1 213 ? 1.373 15.412 -40.805 1.00 67.38 213 ASN A N 1
ATOM 1647 C CA . ASN A 1 213 ? 0.392 16.465 -40.582 1.00 67.38 213 ASN A CA 1
ATOM 1648 C C . ASN A 1 213 ? 1.119 17.668 -39.946 1.00 67.38 213 ASN A C 1
ATOM 1650 O O . ASN A 1 213 ? 1.429 17.606 -38.754 1.00 67.38 213 ASN A O 1
ATOM 1654 N N . PRO A 1 214 ? 1.432 18.737 -40.709 1.00 73.88 214 PRO A N 1
ATOM 1655 C CA . PRO A 1 214 ? 2.161 19.884 -40.174 1.00 73.88 214 PRO A CA 1
ATOM 1656 C C . PRO A 1 214 ? 1.333 20.668 -39.148 1.00 73.88 214 PRO A C 1
ATOM 1658 O O . PRO A 1 214 ? 1.903 21.423 -38.367 1.00 73.88 214 PRO A O 1
ATOM 1661 N N . ASP A 1 215 ? 0.012 20.469 -39.139 1.00 78.00 215 ASP A N 1
ATOM 1662 C CA . ASP A 1 215 ? -0.926 21.156 -38.253 1.00 78.00 215 ASP A CA 1
ATOM 1663 C C . ASP A 1 215 ? -1.129 20.404 -36.924 1.00 78.00 215 ASP A C 1
ATOM 1665 O O . ASP A 1 215 ? -1.887 20.848 -36.063 1.00 78.00 215 ASP A O 1
ATOM 1669 N N . ARG A 1 216 ? -0.464 19.255 -36.737 1.00 79.44 216 ARG A N 1
ATOM 1670 C CA . ARG A 1 216 ? -0.545 18.469 -35.506 1.00 79.44 216 ARG A CA 1
ATOM 1671 C C . ARG A 1 216 ? 0.326 19.084 -34.409 1.00 79.44 216 ARG A C 1
ATOM 1673 O O . ARG A 1 216 ? 1.549 19.115 -34.519 1.00 79.44 216 ARG A O 1
ATOM 1680 N N . ASP A 1 217 ? -0.310 19.494 -33.317 1.00 86.50 217 ASP A N 1
ATOM 1681 C CA . ASP A 1 217 ? 0.337 20.101 -32.147 1.00 86.50 217 ASP A CA 1
ATOM 1682 C C . ASP A 1 217 ? 0.591 19.117 -30.991 1.00 86.50 217 ASP A C 1
ATOM 1684 O O . ASP A 1 217 ? 1.361 19.423 -30.081 1.00 86.50 217 ASP A O 1
ATOM 1688 N N . THR A 1 218 ? -0.033 17.934 -31.033 1.00 85.38 218 THR A N 1
ATOM 1689 C CA . THR A 1 218 ? -0.031 16.967 -29.929 1.00 85.38 218 THR A CA 1
ATOM 1690 C C . THR A 1 218 ? 0.492 15.594 -30.358 1.00 85.38 218 THR A C 1
ATOM 1692 O O . THR A 1 218 ? -0.073 14.933 -31.232 1.00 85.38 218 THR A O 1
ATOM 1695 N N . PHE A 1 219 ? 1.535 15.124 -29.682 1.00 89.19 219 PHE A N 1
ATOM 1696 C CA . PHE A 1 219 ? 2.224 13.848 -29.867 1.00 89.19 219 PHE A CA 1
ATOM 1697 C C . PHE A 1 219 ? 2.085 12.968 -28.632 1.00 89.19 219 PHE A C 1
ATOM 1699 O O . PHE A 1 219 ? 1.823 13.452 -27.531 1.00 89.19 219 PHE A O 1
ATOM 1706 N N . PHE A 1 220 ? 2.281 11.666 -28.799 1.00 90.62 220 PHE A N 1
ATOM 1707 C CA . PHE A 1 220 ? 2.039 10.694 -27.749 1.00 90.62 220 PHE A CA 1
ATOM 1708 C C . PHE A 1 220 ? 3.207 9.755 -27.546 1.00 90.62 220 PHE A C 1
ATOM 1710 O O . PHE A 1 220 ? 3.736 9.184 -28.499 1.00 90.62 220 PHE A O 1
ATOM 1717 N N . TYR A 1 221 ? 3.561 9.540 -26.284 1.00 94.69 221 TYR A N 1
ATOM 1718 C CA . TYR A 1 221 ? 4.574 8.561 -25.923 1.00 94.69 221 TYR A CA 1
ATOM 1719 C C . TYR A 1 221 ? 4.067 7.555 -24.891 1.00 94.69 221 TYR A C 1
ATOM 1721 O O . TYR A 1 221 ? 3.231 7.895 -24.060 1.00 94.69 221 TYR A O 1
ATOM 1729 N N . SER A 1 222 ? 4.567 6.321 -24.906 1.00 94.81 222 SER A N 1
ATOM 1730 C CA . SER A 1 222 ? 4.200 5.296 -23.922 1.00 94.81 222 SER A CA 1
ATOM 1731 C C . SER A 1 222 ? 5.424 4.558 -23.387 1.00 94.81 222 SER A C 1
ATOM 1733 O O . SER A 1 222 ? 6.134 3.895 -24.144 1.00 94.81 222 SER A O 1
ATOM 1735 N N . ASP A 1 223 ? 5.627 4.657 -22.070 1.00 96.00 223 ASP A N 1
ATOM 1736 C CA . ASP A 1 223 ? 6.641 3.916 -21.311 1.00 96.00 223 ASP A CA 1
ATOM 1737 C C . ASP A 1 223 ? 6.138 2.496 -21.000 1.00 96.00 223 ASP A C 1
ATOM 1739 O O . ASP A 1 223 ? 5.357 2.265 -20.069 1.00 96.00 223 ASP A O 1
ATOM 1743 N N . CYS A 1 224 ? 6.585 1.546 -21.814 1.00 95.75 224 CYS A N 1
ATOM 1744 C CA . CYS A 1 224 ? 6.317 0.119 -21.714 1.00 95.75 224 CYS A CA 1
ATOM 1745 C C . CYS A 1 224 ? 7.263 -0.605 -20.746 1.00 95.75 224 CYS A C 1
ATOM 1747 O O . CYS A 1 224 ? 7.095 -1.809 -20.517 1.00 95.75 224 CYS A O 1
ATOM 1749 N N . LYS A 1 225 ? 8.215 0.110 -20.136 1.00 94.62 225 LYS A N 1
ATOM 1750 C CA . LYS A 1 225 ? 9.182 -0.412 -19.164 1.00 94.62 225 LYS A CA 1
ATOM 1751 C C . LYS A 1 225 ? 10.001 -1.584 -19.701 1.00 94.62 225 LYS A C 1
ATOM 1753 O O . LYS A 1 225 ? 10.306 -2.522 -18.962 1.00 94.62 225 LYS A O 1
ATOM 1758 N N . VAL A 1 226 ? 10.370 -1.528 -20.979 1.00 90.12 226 VAL A N 1
ATOM 1759 C CA . VAL A 1 226 ? 11.256 -2.522 -21.607 1.00 90.12 226 VAL A CA 1
ATOM 1760 C C . VAL A 1 226 ? 12.673 -2.421 -21.032 1.00 90.12 226 VAL A C 1
ATOM 1762 O O . VAL A 1 226 ? 13.388 -3.418 -20.938 1.00 90.12 226 VAL A O 1
ATOM 1765 N N . GLY A 1 227 ? 13.046 -1.228 -20.558 1.00 86.25 227 GLY A N 1
ATOM 1766 C CA . GLY A 1 227 ? 14.354 -0.918 -19.990 1.00 86.25 227 GLY A CA 1
ATOM 1767 C C . GLY A 1 227 ? 15.246 -0.170 -20.982 1.00 86.25 227 GLY A C 1
ATOM 1768 O O . GLY A 1 227 ? 14.768 0.485 -21.907 1.00 86.25 227 GLY A O 1
ATOM 1769 N N . GLY A 1 228 ? 16.563 -0.233 -20.770 1.00 86.06 228 GLY A N 1
ATOM 1770 C CA . GLY A 1 228 ? 17.541 0.429 -21.637 1.00 86.06 228 GLY A CA 1
ATOM 1771 C C . GLY A 1 228 ? 17.397 1.954 -21.665 1.00 86.06 228 GLY A C 1
ATOM 1772 O O . GLY A 1 228 ? 17.093 2.583 -20.650 1.00 86.06 228 GLY A O 1
ATOM 1773 N N . LEU A 1 229 ? 17.643 2.554 -22.834 1.00 86.88 229 LEU A N 1
ATOM 1774 C CA . LEU A 1 229 ? 17.590 4.009 -23.010 1.00 86.88 229 LEU A CA 1
ATOM 1775 C C . LEU A 1 229 ? 16.165 4.563 -23.172 1.00 86.88 229 LEU A C 1
ATOM 1777 O O . LEU A 1 229 ? 15.960 5.762 -22.998 1.00 86.88 229 LEU A O 1
ATOM 1781 N N . GLY A 1 230 ? 15.181 3.706 -23.463 1.00 90.38 230 GLY A N 1
ATOM 1782 C CA . GLY A 1 230 ? 13.802 4.106 -23.763 1.00 90.38 230 GLY A CA 1
ATOM 1783 C C . GLY A 1 230 ? 13.125 4.919 -22.657 1.00 90.38 230 GLY A C 1
ATOM 1784 O O . GLY A 1 230 ? 12.431 5.899 -22.935 1.00 90.38 230 GLY A O 1
ATOM 1785 N N . LYS A 1 231 ? 13.413 4.579 -21.394 1.00 91.94 231 LYS A N 1
ATOM 1786 C CA . LYS A 1 231 ? 12.934 5.321 -20.217 1.00 91.94 231 LYS A CA 1
ATOM 1787 C C . LYS A 1 231 ? 13.350 6.793 -20.256 1.00 91.94 231 LYS A C 1
ATOM 1789 O O . LYS A 1 231 ? 12.528 7.663 -19.999 1.00 91.94 231 LYS A O 1
ATOM 1794 N N . TRP A 1 232 ? 14.603 7.070 -20.615 1.00 93.50 232 TRP A N 1
ATOM 1795 C CA . TRP A 1 232 ? 15.137 8.434 -20.648 1.00 93.50 232 TRP A CA 1
ATOM 1796 C C . TRP A 1 232 ? 14.500 9.269 -21.756 1.00 93.50 232 TRP A C 1
ATOM 1798 O O . TRP A 1 232 ? 14.228 10.448 -21.558 1.00 93.50 232 TRP A O 1
ATOM 1808 N N . TYR A 1 233 ? 14.201 8.657 -22.907 1.00 94.31 233 TYR A N 1
ATOM 1809 C CA . TYR A 1 233 ? 13.420 9.332 -23.941 1.00 94.31 233 TYR A CA 1
ATOM 1810 C C . TYR A 1 233 ? 12.018 9.672 -23.435 1.00 94.31 233 TYR A C 1
ATOM 1812 O O . TYR A 1 233 ? 11.593 10.810 -23.592 1.00 94.31 233 TYR A O 1
ATOM 1820 N N . CYS A 1 234 ? 11.326 8.736 -22.778 1.00 94.88 234 CYS A N 1
ATOM 1821 C CA . CYS A 1 234 ? 9.999 8.994 -22.211 1.00 94.88 234 CYS A CA 1
ATOM 1822 C C . CYS A 1 234 ? 10.009 10.147 -21.193 1.00 94.88 234 CYS A C 1
ATOM 1824 O O . CYS A 1 234 ? 9.122 10.990 -21.248 1.00 94.88 234 CYS A O 1
ATOM 1826 N N . GLU A 1 235 ? 11.014 10.216 -20.315 1.00 95.25 235 GLU A N 1
ATOM 1827 C CA . GLU A 1 235 ? 11.172 11.312 -19.343 1.00 95.25 235 GLU A CA 1
ATOM 1828 C C . GLU A 1 235 ? 11.363 12.668 -20.035 1.00 95.25 235 GLU A C 1
ATOM 1830 O O . GLU A 1 235 ? 10.678 13.632 -19.711 1.00 95.25 235 GLU A O 1
ATOM 1835 N N . ILE A 1 236 ? 12.227 12.740 -21.052 1.00 96.06 236 ILE A N 1
ATOM 1836 C CA . ILE A 1 236 ? 12.447 13.982 -21.811 1.00 96.06 236 ILE A CA 1
ATOM 1837 C C . ILE A 1 236 ? 11.192 14.391 -22.593 1.00 96.06 236 ILE A C 1
ATOM 1839 O O . ILE A 1 236 ? 10.928 15.581 -22.769 1.00 96.06 236 ILE A O 1
ATOM 1843 N N . LEU A 1 237 ? 10.433 13.426 -23.119 1.00 95.50 237 LEU A N 1
ATOM 1844 C CA . LEU A 1 237 ? 9.186 13.707 -23.828 1.00 95.50 237 LEU A CA 1
ATOM 1845 C C . LEU A 1 237 ? 8.092 14.186 -22.866 1.00 95.50 237 LEU A C 1
ATOM 1847 O O . LEU A 1 237 ? 7.325 15.059 -23.250 1.00 95.50 237 LEU A O 1
ATOM 1851 N N . GLU A 1 238 ? 8.055 13.701 -21.623 1.00 95.56 238 GLU A N 1
ATOM 1852 C CA . GLU A 1 238 ? 7.117 14.159 -20.583 1.00 95.56 238 GLU A CA 1
ATOM 1853 C C . GLU A 1 238 ? 7.234 15.662 -20.298 1.00 95.56 238 GLU A C 1
ATOM 1855 O O . GLU A 1 238 ? 6.235 16.333 -20.048 1.00 95.56 238 GLU A O 1
ATOM 1860 N N . GLU A 1 239 ? 8.447 16.211 -20.386 1.00 96.12 239 GLU A N 1
ATOM 1861 C CA . GLU A 1 239 ? 8.719 17.635 -20.159 1.00 96.12 239 GLU A CA 1
ATOM 1862 C C . GLU A 1 239 ? 8.265 18.540 -21.318 1.00 96.12 239 GLU A C 1
ATOM 1864 O O . GLU A 1 239 ? 8.226 19.766 -21.180 1.00 96.12 239 GLU A O 1
ATOM 1869 N N . ARG A 1 240 ? 7.930 17.974 -22.484 1.00 95.50 240 ARG A N 1
ATOM 1870 C CA . ARG A 1 240 ? 7.551 18.749 -23.672 1.00 95.50 240 ARG A CA 1
ATOM 1871 C C . ARG A 1 240 ? 6.043 18.945 -23.711 1.00 95.50 240 ARG A C 1
ATOM 1873 O O . ARG A 1 240 ? 5.294 17.986 -23.806 1.00 95.50 240 ARG A O 1
ATOM 1880 N N . GLU A 1 241 ? 5.593 20.197 -23.763 1.00 94.44 241 GLU A N 1
ATOM 1881 C CA . GLU A 1 241 ? 4.162 20.543 -23.744 1.00 94.44 241 GLU A CA 1
ATOM 1882 C C . GLU A 1 241 ? 3.340 19.836 -24.837 1.00 94.44 241 GLU A C 1
ATOM 1884 O O . GLU A 1 241 ? 2.242 19.342 -24.564 1.00 94.44 241 GLU A O 1
ATOM 1889 N N . ALA A 1 242 ? 3.908 19.737 -26.042 1.00 91.88 242 ALA A N 1
ATOM 1890 C CA . ALA A 1 242 ? 3.319 19.066 -27.198 1.00 91.88 242 ALA A CA 1
ATOM 1891 C C . ALA A 1 242 ? 3.239 17.536 -27.053 1.00 91.88 242 ALA A C 1
ATOM 1893 O O . ALA A 1 242 ? 2.582 16.886 -27.853 1.00 91.88 242 ALA A O 1
ATOM 1894 N N . TRP A 1 243 ? 3.909 16.931 -26.073 1.00 93.75 243 TRP A N 1
ATOM 1895 C CA . TRP A 1 243 ? 3.934 15.485 -25.873 1.00 93.75 243 TRP A CA 1
ATOM 1896 C C . TRP A 1 243 ? 3.090 15.099 -24.666 1.00 93.75 243 TRP A C 1
ATOM 1898 O O . TRP A 1 243 ? 3.183 15.686 -23.592 1.00 93.75 243 TRP A O 1
ATOM 1908 N N . LYS A 1 244 ? 2.241 14.091 -24.843 1.00 91.88 244 LYS A N 1
ATOM 1909 C CA . LYS A 1 244 ? 1.350 13.581 -23.804 1.00 91.88 244 LYS A CA 1
ATOM 1910 C C . LYS A 1 244 ? 1.611 12.103 -23.575 1.00 91.88 244 LYS A C 1
ATOM 1912 O O . LYS A 1 244 ? 1.802 11.328 -24.515 1.00 91.88 244 LYS A O 1
ATOM 1917 N N . ARG A 1 245 ? 1.593 11.701 -22.308 1.00 93.62 245 ARG A N 1
ATOM 1918 C CA . ARG A 1 245 ? 1.746 10.300 -21.931 1.00 93.62 245 ARG A CA 1
ATOM 1919 C C . ARG A 1 245 ? 0.519 9.506 -22.359 1.00 93.62 245 ARG A C 1
ATOM 1921 O O . ARG A 1 245 ? -0.605 9.844 -22.004 1.00 93.62 245 ARG A O 1
ATOM 1928 N N . TYR A 1 246 ? 0.746 8.416 -23.075 1.00 90.62 246 TYR A N 1
ATOM 1929 C CA . TYR A 1 246 ? -0.266 7.432 -23.400 1.00 90.62 246 TYR A CA 1
ATOM 1930 C C . TYR A 1 246 ? -0.286 6.320 -22.345 1.00 90.62 246 TYR A C 1
ATOM 1932 O O . TYR A 1 246 ? 0.779 5.760 -22.041 1.00 90.62 246 TYR A O 1
ATOM 1940 N N . PRO A 1 247 ? -1.461 5.976 -21.782 1.00 90.88 247 PRO A N 1
ATOM 1941 C CA . PRO A 1 247 ? -1.548 4.979 -20.728 1.00 90.88 247 PRO A CA 1
ATOM 1942 C C . PRO A 1 247 ? -1.043 3.618 -21.210 1.00 90.88 247 PRO A C 1
ATOM 1944 O O . PRO A 1 247 ? -1.284 3.197 -22.345 1.00 90.88 247 PRO A O 1
ATOM 1947 N N . ALA A 1 248 ? -0.364 2.915 -20.307 1.00 93.38 248 ALA A N 1
ATOM 1948 C CA . ALA A 1 248 ? 0.189 1.594 -20.553 1.00 93.38 248 ALA A CA 1
ATOM 1949 C C . ALA A 1 248 ? -0.462 0.556 -19.624 1.00 93.38 248 ALA A C 1
ATOM 1951 O O . ALA A 1 248 ? -0.649 0.790 -18.431 1.00 93.38 248 ALA A O 1
ATOM 1952 N N . GLN A 1 249 ? -0.779 -0.617 -20.161 1.00 93.19 249 GLN A N 1
ATOM 1953 C CA . GLN A 1 249 ? -1.342 -1.760 -19.445 1.00 93.19 249 GLN A CA 1
ATOM 1954 C C . GLN A 1 249 ? -0.323 -2.900 -19.357 1.00 93.19 249 GLN A C 1
ATOM 1956 O O . GLN A 1 249 ? 0.544 -3.041 -20.220 1.00 93.19 249 GLN A O 1
ATOM 1961 N N . LYS A 1 250 ? -0.434 -3.741 -18.323 1.00 96.56 250 LYS A N 1
ATOM 1962 C CA . LYS A 1 250 ? 0.428 -4.924 -18.166 1.00 96.56 250 LYS A CA 1
ATOM 1963 C C . LYS A 1 250 ? 0.301 -5.833 -19.390 1.00 96.56 250 LYS A C 1
ATOM 1965 O O . LYS A 1 250 ? -0.815 -6.149 -19.799 1.00 96.56 250 LYS A O 1
ATOM 1970 N N . TRP A 1 251 ? 1.433 -6.273 -19.937 1.00 95.06 251 TRP A N 1
ATOM 1971 C CA . TRP A 1 251 ? 1.463 -7.139 -21.114 1.00 95.06 251 TRP A CA 1
ATOM 1972 C C . TRP A 1 251 ? 1.946 -8.551 -20.780 1.00 95.06 251 TRP A C 1
ATOM 1974 O O . TRP A 1 251 ? 1.163 -9.494 -20.860 1.00 95.06 251 TRP A O 1
ATOM 1984 N N . PHE A 1 252 ? 3.202 -8.702 -20.360 1.00 95.06 252 PHE A N 1
ATOM 1985 C CA . PHE A 1 252 ? 3.767 -9.975 -19.902 1.00 95.06 252 PHE A CA 1
ATOM 1986 C C . PHE A 1 252 ? 4.953 -9.738 -18.959 1.00 95.06 252 PHE A C 1
ATOM 1988 O O . PHE A 1 252 ? 5.417 -8.612 -18.800 1.00 95.06 252 PHE A O 1
ATOM 1995 N N . VAL A 1 253 ? 5.428 -10.797 -18.306 1.00 94.38 253 VAL A N 1
ATOM 1996 C CA . VAL A 1 253 ? 6.635 -10.763 -17.470 1.00 94.38 253 VAL A CA 1
ATOM 1997 C C . VAL A 1 253 ? 7.785 -11.371 -18.272 1.00 94.38 253 VAL A C 1
ATOM 1999 O O . VAL A 1 253 ? 7.637 -12.465 -18.815 1.00 94.38 253 VAL A O 1
ATOM 2002 N N . SER A 1 254 ? 8.903 -10.655 -18.395 1.00 92.06 254 SER A N 1
ATOM 2003 C CA . SER A 1 254 ? 10.085 -11.129 -19.121 1.00 92.06 254 SER A CA 1
ATOM 2004 C C . SER A 1 254 ? 10.726 -12.335 -18.423 1.00 92.06 254 SER A C 1
ATOM 2006 O O . SER A 1 254 ? 10.461 -12.611 -17.253 1.00 92.06 254 SER A O 1
ATOM 2008 N N . GLN A 1 255 ? 11.630 -13.040 -19.111 1.00 89.00 255 GLN A N 1
ATOM 2009 C CA . GLN A 1 255 ? 12.398 -14.140 -18.502 1.00 89.00 255 GLN A CA 1
ATOM 2010 C C . GLN A 1 255 ? 13.236 -13.684 -17.294 1.00 89.00 255 GLN A C 1
ATOM 2012 O O . GLN A 1 255 ? 13.493 -14.475 -16.392 1.00 89.00 255 GLN A O 1
ATOM 2017 N N . ALA A 1 256 ? 13.609 -12.401 -17.244 1.00 88.31 256 ALA A N 1
ATOM 2018 C CA . ALA A 1 256 ? 14.308 -11.786 -16.118 1.00 88.31 256 ALA A CA 1
ATOM 2019 C C . ALA A 1 256 ? 13.376 -11.400 -14.947 1.00 88.31 256 ALA A C 1
ATOM 2021 O O . ALA A 1 256 ? 13.833 -10.824 -13.964 1.00 88.31 256 ALA A O 1
ATOM 2022 N N . GLY A 1 257 ? 12.071 -11.681 -15.041 1.00 92.19 257 GLY A N 1
ATOM 2023 C CA . GLY A 1 257 ? 11.085 -11.350 -14.009 1.00 92.19 257 GLY A CA 1
ATOM 2024 C C . GLY A 1 257 ? 10.575 -9.906 -14.056 1.00 92.19 257 GLY A C 1
ATOM 2025 O O . GLY A 1 257 ? 9.843 -9.487 -13.160 1.00 92.19 257 GLY A O 1
ATOM 2026 N N . CYS A 1 258 ? 10.926 -9.129 -15.083 1.00 92.12 258 CYS A N 1
ATOM 2027 C CA . CYS A 1 258 ? 10.483 -7.740 -15.210 1.00 92.12 258 CYS A CA 1
ATOM 2028 C C . CYS A 1 258 ? 9.075 -7.674 -15.814 1.00 92.12 258 CYS A C 1
ATOM 2030 O O . CYS A 1 258 ? 8.811 -8.286 -16.848 1.00 92.12 258 CYS A O 1
ATOM 2032 N N . GLN A 1 259 ? 8.170 -6.908 -15.201 1.00 96.50 259 GLN A N 1
ATOM 2033 C CA . GLN A 1 259 ? 6.848 -6.648 -15.776 1.00 96.50 259 GLN A CA 1
ATOM 2034 C C . GLN A 1 259 ? 6.969 -5.676 -16.956 1.00 96.50 259 GLN A C 1
ATOM 2036 O O . GLN A 1 259 ? 7.250 -4.497 -16.753 1.00 96.50 259 GLN A O 1
ATOM 2041 N N . ILE A 1 260 ? 6.676 -6.169 -18.158 1.00 94.94 260 ILE A N 1
ATOM 2042 C CA . ILE A 1 260 ? 6.593 -5.391 -19.397 1.00 94.94 260 ILE A CA 1
ATOM 2043 C C . ILE A 1 260 ? 5.155 -4.910 -19.599 1.00 94.94 260 ILE A C 1
ATOM 2045 O O . ILE A 1 260 ? 4.187 -5.614 -19.270 1.00 94.94 260 ILE A O 1
ATOM 2049 N N . TYR A 1 261 ? 5.012 -3.703 -20.129 1.00 96.88 261 TYR A N 1
ATOM 2050 C CA . TYR A 1 261 ? 3.742 -3.052 -20.419 1.00 96.88 261 TYR A CA 1
ATOM 2051 C C . TYR A 1 261 ? 3.566 -2.874 -21.936 1.00 96.88 261 TYR A C 1
ATOM 2053 O O . TYR A 1 261 ? 4.464 -3.151 -22.723 1.00 96.88 261 TYR A O 1
ATOM 2061 N N . CYS A 1 262 ? 2.372 -2.477 -22.356 1.00 95.56 262 CYS A N 1
ATOM 2062 C CA . CYS A 1 262 ? 2.069 -2.059 -23.723 1.00 95.56 262 CYS A CA 1
ATOM 2063 C C . CYS A 1 262 ? 1.060 -0.906 -23.678 1.00 95.56 262 CYS A C 1
ATOM 2065 O O . CYS A 1 262 ? 0.330 -0.810 -22.686 1.00 95.56 262 CYS A O 1
ATOM 2067 N N . PRO A 1 263 ? 0.950 -0.067 -24.719 1.00 92.88 263 PRO A N 1
ATOM 2068 C CA . PRO A 1 263 ? -0.115 0.926 -24.817 1.00 92.88 263 PRO A CA 1
ATOM 2069 C C . PRO A 1 263 ? -1.492 0.291 -24.600 1.00 92.88 263 PRO A C 1
ATOM 2071 O O . PRO A 1 263 ? -1.757 -0.821 -25.075 1.00 92.88 263 PRO A O 1
ATOM 2074 N N . VAL A 1 264 ? -2.390 0.975 -23.885 1.00 86.38 264 VAL A N 1
ATOM 2075 C CA . VAL A 1 264 ? -3.776 0.508 -23.727 1.00 86.38 264 VAL A CA 1
ATOM 2076 C C . VAL A 1 264 ? -4.401 0.276 -25.105 1.00 86.38 264 VAL A C 1
ATOM 2078 O O . VAL A 1 264 ? -4.271 1.081 -26.020 1.00 86.38 264 VAL A O 1
ATOM 2081 N N . GLY A 1 265 ? -5.040 -0.881 -25.288 1.00 83.88 265 GLY A N 1
ATOM 2082 C CA . GLY A 1 265 ? -5.595 -1.270 -26.589 1.00 83.88 265 GLY A CA 1
ATOM 2083 C C . GLY A 1 265 ? -4.561 -1.700 -27.637 1.00 83.88 265 GLY A C 1
ATOM 2084 O O . GLY A 1 265 ? -4.959 -1.979 -28.764 1.00 83.88 265 GLY A O 1
ATOM 2085 N N . LYS A 1 266 ? -3.271 -1.812 -27.272 1.00 89.00 266 LYS A N 1
ATOM 2086 C CA . LYS A 1 266 ? -2.166 -2.225 -28.159 1.00 89.00 266 LYS A CA 1
ATOM 2087 C C . LYS A 1 266 ? -2.058 -1.362 -29.420 1.00 89.00 266 LYS A C 1
ATOM 2089 O O . LYS A 1 266 ? -1.783 -1.867 -30.506 1.00 89.00 266 LYS A O 1
ATOM 2094 N N . VAL A 1 267 ? -2.336 -0.070 -29.276 1.00 84.00 267 VAL A N 1
ATOM 2095 C CA . VAL A 1 267 ? -2.224 0.901 -30.366 1.00 84.00 267 VAL A CA 1
ATOM 2096 C C . VAL A 1 267 ? -0.768 1.307 -30.573 1.00 84.00 267 VAL A C 1
ATOM 2098 O O . VAL A 1 267 ? 0.020 1.310 -29.629 1.00 84.00 267 VAL A O 1
ATOM 2101 N N . THR A 1 268 ? -0.420 1.670 -31.803 1.00 86.94 268 THR A N 1
ATOM 2102 C CA . THR A 1 268 ? 0.860 2.313 -32.106 1.00 86.94 268 THR A CA 1
ATOM 2103 C C . THR A 1 268 ? 0.782 3.794 -31.726 1.00 86.94 268 THR A C 1
ATOM 2105 O O . THR A 1 268 ? -0.188 4.468 -32.073 1.00 86.94 268 THR A O 1
ATOM 2108 N N . VAL A 1 269 ? 1.791 4.293 -31.016 1.00 87.88 269 VAL A N 1
ATOM 2109 C CA . VAL A 1 269 ? 1.937 5.696 -30.585 1.00 87.88 269 VAL A CA 1
ATOM 2110 C C . VAL A 1 269 ? 3.157 6.339 -31.258 1.00 87.88 269 VAL A C 1
ATOM 2112 O O . VAL A 1 269 ? 3.955 5.635 -31.877 1.00 87.88 269 VAL A O 1
ATOM 2115 N N . ASP A 1 270 ? 3.342 7.661 -31.152 1.00 90.44 270 ASP A N 1
ATOM 2116 C CA . ASP A 1 270 ? 4.480 8.348 -31.794 1.00 90.44 270 ASP A CA 1
ATOM 2117 C C . ASP A 1 270 ? 5.830 7.859 -31.278 1.00 90.44 270 ASP A C 1
ATOM 2119 O O . ASP A 1 270 ? 6.745 7.606 -32.067 1.00 90.44 270 ASP A O 1
ATOM 2123 N N . TYR A 1 271 ? 5.928 7.692 -29.958 1.00 93.94 271 TYR A N 1
ATOM 2124 C CA . TYR A 1 271 ? 7.085 7.097 -29.308 1.00 93.94 271 TYR A CA 1
ATOM 2125 C C . TYR A 1 271 ? 6.699 6.015 -28.295 1.00 93.94 271 TYR A C 1
ATOM 2127 O O . TYR A 1 271 ? 5.866 6.212 -27.420 1.00 93.94 271 TYR A O 1
ATOM 2135 N N . SER A 1 272 ? 7.355 4.871 -28.338 1.00 94.38 272 SER A N 1
ATOM 2136 C CA . SER A 1 272 ? 7.330 3.870 -27.290 1.00 94.38 272 SER A CA 1
ATOM 2137 C C . SER A 1 272 ? 8.706 3.234 -27.204 1.00 94.38 272 SER A C 1
ATOM 2139 O O . SER A 1 272 ? 9.359 3.002 -28.220 1.00 94.38 272 SER A O 1
ATOM 2141 N N . ASP A 1 273 ? 9.144 2.929 -25.987 1.00 92.88 273 ASP A N 1
ATOM 2142 C CA . ASP A 1 273 ? 10.339 2.118 -25.750 1.00 92.88 273 ASP A CA 1
ATOM 2143 C C . ASP A 1 273 ? 10.151 0.647 -26.170 1.00 92.88 273 ASP A C 1
ATOM 2145 O O . ASP A 1 273 ? 11.131 -0.096 -26.207 1.00 92.88 273 ASP A O 1
ATOM 2149 N N . GLN A 1 274 ? 8.926 0.234 -26.526 1.00 92.44 274 GLN A N 1
ATOM 2150 C CA . GLN A 1 274 ? 8.658 -1.023 -27.218 1.00 92.44 274 GLN A CA 1
ATOM 2151 C C . GLN A 1 274 ? 8.455 -0.793 -28.728 1.00 92.44 274 GLN A C 1
ATOM 2153 O O . GLN A 1 274 ? 7.434 -0.218 -29.120 1.00 92.44 274 GLN A O 1
ATOM 2158 N N . PRO A 1 275 ? 9.354 -1.306 -29.596 1.00 89.06 275 PRO A N 1
ATOM 2159 C CA . PRO A 1 275 ? 9.308 -1.054 -31.039 1.00 89.06 275 PRO A CA 1
ATOM 2160 C C . PRO A 1 275 ? 7.988 -1.436 -31.721 1.00 89.06 275 PRO A C 1
ATOM 2162 O O . PRO A 1 275 ? 7.540 -0.723 -32.612 1.00 89.06 275 PRO A O 1
ATOM 2165 N N . ASP A 1 276 ? 7.325 -2.509 -31.274 1.00 88.62 276 ASP A N 1
ATOM 2166 C CA . ASP A 1 276 ? 6.057 -2.985 -31.857 1.00 88.62 276 ASP A CA 1
ATOM 2167 C C . ASP A 1 276 ? 4.916 -1.957 -31.773 1.00 88.62 276 ASP A C 1
ATOM 2169 O O . ASP A 1 276 ? 3.945 -2.031 -32.528 1.00 88.62 276 ASP A O 1
ATOM 2173 N N . PHE A 1 277 ? 5.013 -1.008 -30.839 1.00 91.31 277 PHE A N 1
ATOM 2174 C CA . PHE A 1 277 ? 3.999 0.018 -30.608 1.00 91.31 277 PHE A CA 1
ATOM 2175 C C . PHE A 1 277 ? 4.504 1.430 -30.895 1.00 91.31 277 PHE A C 1
ATOM 2177 O O . PHE A 1 277 ? 3.871 2.400 -30.484 1.00 91.31 277 PHE A O 1
ATOM 2184 N N . CYS A 1 278 ? 5.625 1.559 -31.597 1.00 89.88 278 CYS A N 1
ATOM 2185 C CA . CYS A 1 278 ? 6.265 2.837 -31.850 1.00 89.88 278 CYS A CA 1
ATOM 2186 C C . CYS A 1 278 ? 6.221 3.203 -33.341 1.00 89.88 278 CYS A C 1
ATOM 2188 O O . CYS A 1 278 ? 6.581 2.393 -34.191 1.00 89.88 278 CYS A O 1
ATOM 2190 N N . LEU A 1 279 ? 5.806 4.431 -33.673 1.00 86.06 279 LEU A N 1
ATOM 2191 C CA . LEU A 1 279 ? 5.914 4.972 -35.038 1.00 86.06 279 LEU A CA 1
ATOM 2192 C C . LEU A 1 279 ? 7.343 5.398 -35.384 1.00 86.06 279 LEU A C 1
ATOM 2194 O O . LEU A 1 279 ? 7.709 5.459 -36.557 1.00 86.06 279 LEU A O 1
ATOM 2198 N N . THR A 1 280 ? 8.142 5.722 -34.372 1.00 83.75 280 THR A N 1
ATOM 2199 C CA . THR A 1 280 ? 9.544 6.107 -34.526 1.00 83.75 280 THR A CA 1
ATOM 2200 C C . THR A 1 280 ? 10.457 4.970 -34.071 1.00 83.75 280 THR A C 1
ATOM 2202 O O . THR A 1 280 ? 10.085 4.131 -33.265 1.00 83.75 280 THR A O 1
ATOM 2205 N N . THR A 1 281 ? 11.675 4.883 -34.590 1.00 78.44 281 THR A N 1
ATOM 2206 C CA . THR A 1 281 ? 12.660 3.942 -34.041 1.00 78.44 281 THR A CA 1
ATOM 2207 C C . THR A 1 281 ? 13.735 4.729 -33.314 1.00 78.44 281 THR A C 1
ATOM 2209 O O . THR A 1 281 ? 14.304 5.665 -33.873 1.00 78.44 281 THR A O 1
ATOM 2212 N N . SER A 1 282 ? 14.010 4.369 -32.059 1.00 74.56 282 SER A N 1
ATOM 2213 C CA . SER A 1 282 ? 15.171 4.879 -31.320 1.00 74.56 282 SER A CA 1
ATOM 2214 C C . SER A 1 282 ? 16.440 4.066 -31.580 1.00 74.56 282 SER A C 1
ATOM 2216 O O . SER A 1 282 ? 17.486 4.390 -31.027 1.00 74.56 282 SER A O 1
ATOM 2218 N N . SER A 1 283 ? 16.365 3.014 -32.400 1.00 75.25 283 SER A N 1
ATOM 2219 C CA . SER A 1 283 ? 17.521 2.239 -32.846 1.00 75.25 283 SER A CA 1
ATOM 2220 C C . SER A 1 283 ? 17.737 2.399 -34.348 1.00 75.25 283 SER A C 1
ATOM 2222 O O . SER A 1 283 ? 16.794 2.479 -35.141 1.00 75.25 283 SER A O 1
ATOM 2224 N N . LEU A 1 284 ? 19.007 2.447 -34.741 1.00 81.88 284 LEU A N 1
ATOM 2225 C CA . LEU A 1 284 ? 19.412 2.400 -36.139 1.00 81.88 284 LEU A CA 1
ATOM 2226 C C . LEU A 1 284 ? 19.684 0.948 -36.511 1.00 81.88 284 LEU A C 1
ATOM 2228 O O . LEU A 1 284 ? 20.444 0.258 -35.833 1.00 81.88 284 LEU A O 1
ATOM 2232 N N . THR A 1 285 ? 19.082 0.475 -37.600 1.00 81.56 285 THR A N 1
ATOM 2233 C CA . THR A 1 285 ? 19.401 -0.850 -38.135 1.00 81.56 285 THR A CA 1
ATOM 2234 C C . THR A 1 285 ? 20.900 -0.937 -38.416 1.00 81.56 285 THR A C 1
ATOM 2236 O O . THR A 1 285 ? 21.451 -0.086 -39.112 1.00 81.56 285 THR A O 1
ATOM 2239 N N . GLY A 1 286 ? 21.554 -1.962 -37.867 1.00 85.06 286 GLY A N 1
ATOM 2240 C CA . GLY A 1 286 ? 23.004 -2.133 -37.959 1.00 85.06 286 GLY A CA 1
ATOM 2241 C C . GLY A 1 286 ? 23.806 -1.493 -36.820 1.00 85.06 286 GLY A C 1
ATOM 2242 O O . GLY A 1 286 ? 25.033 -1.562 -36.859 1.00 85.06 286 GLY A O 1
ATOM 2243 N N . SER A 1 287 ? 23.171 -0.886 -35.804 1.00 86.19 287 SER A N 1
ATOM 2244 C CA . SER A 1 287 ? 23.895 -0.340 -34.639 1.00 86.19 287 SER A CA 1
ATOM 2245 C C . SER A 1 287 ? 24.676 -1.408 -33.869 1.00 86.19 287 SER A C 1
ATOM 2247 O O . SER A 1 287 ? 25.695 -1.098 -33.256 1.00 86.19 287 SER A O 1
ATOM 2249 N N . ASP A 1 288 ? 24.281 -2.676 -33.987 1.00 86.62 288 ASP A N 1
ATOM 2250 C CA . ASP A 1 288 ? 24.982 -3.827 -33.421 1.00 86.62 288 ASP A CA 1
ATOM 2251 C C . ASP A 1 288 ? 26.440 -3.939 -33.901 1.00 86.62 288 ASP A C 1
ATOM 2253 O O . ASP A 1 288 ? 27.280 -4.471 -33.182 1.00 86.62 288 ASP A O 1
ATOM 2257 N N . TRP A 1 289 ? 26.769 -3.409 -35.084 1.00 91.12 289 TRP A N 1
ATOM 2258 C CA . TRP A 1 289 ? 28.149 -3.344 -35.578 1.00 91.12 289 TRP A CA 1
ATOM 2259 C C . TRP A 1 289 ? 29.021 -2.330 -34.840 1.00 91.12 289 TRP A C 1
ATOM 2261 O O . TRP A 1 289 ? 30.242 -2.470 -34.836 1.00 91.12 289 TRP A O 1
ATOM 2271 N N . LEU A 1 290 ? 28.406 -1.306 -34.250 1.00 89.44 290 LEU A N 1
ATOM 2272 C CA . LEU A 1 290 ? 29.094 -0.294 -33.452 1.00 89.44 290 LEU A CA 1
ATOM 2273 C C . LEU A 1 290 ? 29.150 -0.683 -31.971 1.00 89.44 290 LEU A C 1
ATOM 2275 O O . LEU A 1 290 ? 30.084 -0.298 -31.274 1.00 89.44 290 LEU A O 1
ATOM 2279 N N . GLU A 1 291 ? 28.157 -1.434 -31.495 1.00 88.25 291 GLU A N 1
ATOM 2280 C CA . GLU A 1 291 ? 28.054 -1.873 -30.099 1.00 88.25 291 GLU A CA 1
ATOM 2281 C C . GLU A 1 291 ? 28.930 -3.103 -29.796 1.00 88.25 291 GLU A C 1
ATOM 2283 O O . GLU A 1 291 ? 29.469 -3.226 -28.695 1.00 88.25 291 GLU A O 1
ATOM 2288 N N . ASP A 1 292 ? 29.118 -3.996 -30.770 1.00 93.25 292 ASP A N 1
ATOM 2289 C CA . ASP A 1 292 ? 29.992 -5.165 -30.657 1.00 93.25 292 ASP A CA 1
ATOM 2290 C C . ASP A 1 292 ? 31.453 -4.779 -30.932 1.00 93.25 292 ASP A C 1
ATOM 2292 O O . ASP A 1 292 ? 31.813 -4.349 -32.032 1.00 93.25 292 ASP A O 1
ATOM 2296 N N . LYS A 1 293 ? 32.327 -4.967 -29.936 1.00 94.94 293 LYS A N 1
ATOM 2297 C CA . LYS A 1 293 ? 33.737 -4.550 -30.038 1.00 94.94 293 LYS A CA 1
ATOM 2298 C C . LYS A 1 293 ? 34.509 -5.283 -31.132 1.00 94.94 293 LYS A C 1
ATOM 2300 O O . LYS A 1 293 ? 35.415 -4.684 -31.702 1.00 94.94 293 LYS A O 1
ATOM 2305 N N . ALA A 1 294 ? 34.188 -6.544 -31.422 1.00 94.94 294 ALA A N 1
ATOM 2306 C CA . ALA A 1 294 ? 34.864 -7.300 -32.473 1.00 94.94 294 ALA A CA 1
ATOM 2307 C C . ALA A 1 294 ? 34.402 -6.827 -33.857 1.00 94.94 294 ALA A C 1
ATOM 2309 O O . ALA A 1 294 ? 35.230 -6.553 -34.728 1.00 94.94 294 ALA A O 1
ATOM 2310 N N . LYS A 1 295 ? 33.092 -6.619 -34.047 1.00 94.69 295 LYS A N 1
ATOM 2311 C CA . LYS A 1 295 ? 32.572 -6.033 -35.295 1.00 94.69 295 LYS A CA 1
ATOM 2312 C C . LYS A 1 295 ? 33.131 -4.632 -35.525 1.00 94.69 295 LYS A C 1
ATOM 2314 O O . LYS A 1 295 ? 33.643 -4.357 -36.612 1.00 94.69 295 LYS A O 1
ATO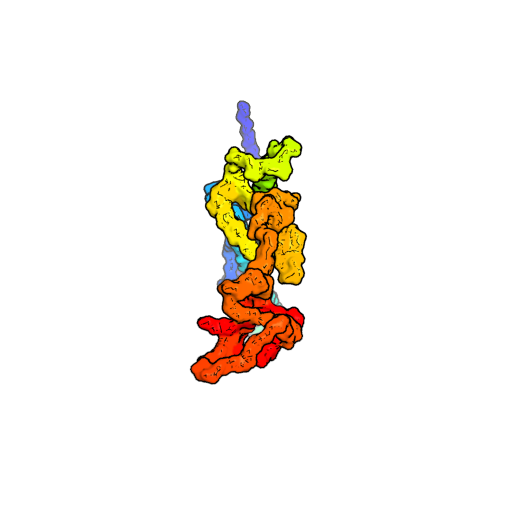M 2319 N N . LEU A 1 296 ? 33.124 -3.780 -34.501 1.00 94.00 296 LEU A N 1
ATOM 2320 C CA . LEU A 1 296 ? 33.686 -2.433 -34.580 1.00 94.00 296 LEU A CA 1
ATOM 2321 C C . LEU A 1 296 ? 35.182 -2.469 -34.915 1.00 94.00 296 LEU A C 1
ATOM 2323 O O . LEU A 1 296 ? 35.649 -1.695 -35.758 1.00 94.00 296 LEU A O 1
ATOM 2327 N N . ALA A 1 297 ? 35.922 -3.398 -34.303 1.00 93.50 297 ALA A N 1
ATOM 2328 C CA . ALA A 1 297 ? 37.339 -3.586 -34.571 1.00 93.50 297 ALA A CA 1
ATOM 2329 C C . ALA A 1 297 ? 37.611 -4.015 -36.019 1.00 93.50 297 ALA A C 1
ATOM 2331 O O . ALA A 1 297 ? 38.553 -3.527 -36.648 1.00 93.50 297 ALA A O 1
ATOM 2332 N N . SER A 1 298 ? 36.761 -4.880 -36.573 1.00 92.38 298 SER A N 1
ATOM 2333 C CA . SER A 1 298 ? 36.860 -5.303 -37.971 1.00 92.38 298 SER A CA 1
ATOM 2334 C C . SER A 1 298 ? 36.621 -4.143 -38.948 1.00 92.38 298 SER A C 1
ATOM 2336 O O . SER A 1 298 ? 37.318 -4.035 -39.957 1.00 92.38 298 SER A O 1
ATOM 2338 N N . LEU A 1 299 ? 35.698 -3.230 -38.618 1.00 93.38 299 LEU A N 1
ATOM 2339 C CA . LEU A 1 299 ? 35.363 -2.066 -39.444 1.00 93.38 299 LEU A CA 1
ATOM 2340 C C . LEU A 1 299 ? 36.435 -0.974 -39.388 1.00 93.38 299 LEU A C 1
ATOM 2342 O O . LEU A 1 299 ? 36.740 -0.342 -40.399 1.00 93.38 299 LEU A O 1
ATOM 2346 N N . THR A 1 300 ? 37.007 -0.733 -38.208 1.00 94.12 300 THR A N 1
ATOM 2347 C CA . THR A 1 300 ? 37.862 0.437 -37.947 1.00 94.12 300 THR A CA 1
ATOM 2348 C C . THR A 1 300 ? 39.328 0.080 -37.730 1.00 94.12 300 THR A C 1
ATOM 2350 O O . THR A 1 300 ? 40.072 0.858 -37.143 1.00 94.12 300 THR A O 1
ATOM 2353 N N . ARG A 1 301 ? 39.788 -1.064 -38.256 1.00 91.44 301 ARG A N 1
ATOM 2354 C CA . ARG A 1 301 ? 41.132 -1.622 -38.010 1.00 91.44 301 ARG A CA 1
ATOM 2355 C C . ARG A 1 301 ? 42.302 -0.645 -38.198 1.00 91.44 301 ARG A C 1
ATOM 2357 O O . ARG A 1 301 ? 43.313 -0.784 -37.525 1.00 91.44 301 ARG A O 1
ATOM 2364 N N . HIS A 1 302 ? 42.165 0.335 -39.088 1.00 92.12 302 HIS A N 1
ATOM 2365 C CA . HIS A 1 302 ? 43.184 1.346 -39.391 1.00 92.12 302 HIS A CA 1
ATOM 2366 C C . HIS A 1 302 ? 43.107 2.615 -38.516 1.00 92.12 302 HIS A C 1
ATOM 2368 O O . HIS A 1 302 ? 43.991 3.460 -38.604 1.00 92.12 302 HIS A O 1
ATOM 2374 N N . LEU A 1 303 ? 42.055 2.771 -37.706 1.00 94.12 303 LEU A N 1
ATOM 2375 C CA . LEU A 1 303 ? 41.806 3.936 -36.843 1.00 94.12 303 LEU A CA 1
ATOM 2376 C C . LEU A 1 303 ? 41.986 3.633 -35.351 1.00 94.12 303 LEU A C 1
ATOM 2378 O O . LEU A 1 303 ? 41.996 4.554 -34.538 1.00 94.12 303 LEU A O 1
ATOM 2382 N N . GLN A 1 304 ? 42.094 2.359 -34.983 1.00 92.56 304 GLN A N 1
ATOM 2383 C CA . GLN A 1 304 ? 42.195 1.905 -33.600 1.00 92.56 304 GLN A CA 1
ATOM 2384 C C . GLN A 1 304 ? 43.576 1.299 -33.307 1.00 92.56 304 GLN A C 1
ATOM 2386 O O . GLN A 1 304 ? 44.308 0.951 -34.238 1.00 92.56 304 GLN A O 1
ATOM 2391 N N . PRO A 1 305 ? 43.931 1.109 -32.024 1.00 92.31 305 PRO A N 1
ATOM 2392 C CA . PRO A 1 305 ? 45.120 0.350 -31.654 1.00 92.31 305 PRO A CA 1
ATOM 2393 C C . PRO A 1 305 ? 45.076 -1.070 -32.220 1.00 92.31 305 PRO A C 1
ATOM 2395 O O . PRO A 1 305 ? 43.979 -1.599 -32.445 1.00 92.31 305 PRO A O 1
ATOM 2398 N N . PRO A 1 306 ? 46.237 -1.730 -32.386 1.00 93.56 306 PRO A N 1
ATOM 2399 C CA . PRO A 1 306 ? 46.283 -3.144 -32.735 1.00 93.56 306 PRO A CA 1
ATOM 2400 C C . PRO A 1 306 ? 45.320 -3.944 -31.853 1.00 93.56 306 PRO A C 1
ATOM 2402 O O . PRO A 1 306 ? 45.425 -3.930 -30.629 1.00 93.56 306 PRO A O 1
ATOM 2405 N N . THR A 1 307 ? 44.331 -4.570 -32.483 1.00 96.25 307 THR A N 1
ATOM 2406 C CA . THR A 1 307 ? 43.247 -5.268 -31.793 1.00 96.25 307 THR A CA 1
ATO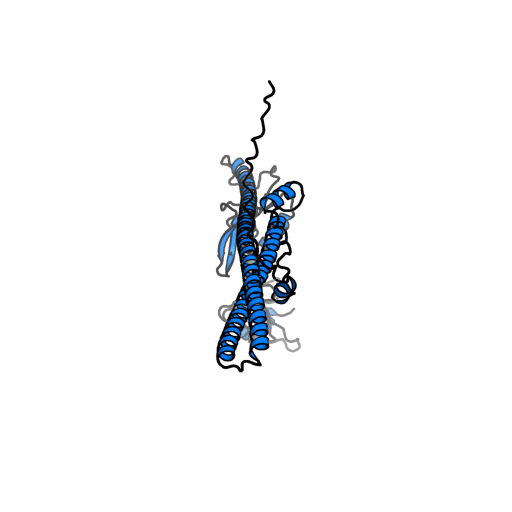M 2407 C C . THR A 1 307 ? 43.240 -6.714 -32.245 1.00 96.25 307 THR A C 1
ATOM 2409 O O . THR A 1 307 ? 43.196 -6.986 -33.444 1.00 96.25 307 THR A O 1
ATOM 2412 N N . TYR A 1 308 ? 43.283 -7.617 -31.276 1.00 97.12 308 TYR A N 1
ATOM 2413 C CA . TYR A 1 308 ? 43.306 -9.060 -31.475 1.00 97.12 308 TYR A CA 1
ATOM 2414 C C . TYR A 1 308 ? 42.052 -9.674 -30.863 1.00 97.12 308 TYR A C 1
ATOM 2416 O O . TYR A 1 308 ? 41.445 -9.085 -29.971 1.00 97.12 308 TYR A O 1
ATOM 2424 N N . GLU A 1 309 ? 41.656 -10.856 -31.314 1.00 98.00 309 GLU A N 1
ATOM 2425 C CA . GLU A 1 309 ? 40.414 -11.488 -30.871 1.00 98.00 309 GLU A CA 1
ATOM 2426 C C . GLU A 1 309 ? 40.685 -12.827 -30.191 1.00 98.00 309 GLU A C 1
ATOM 2428 O O . GLU A 1 309 ? 41.478 -13.633 -30.678 1.00 98.00 309 GLU A O 1
ATOM 2433 N N . ILE A 1 310 ? 39.988 -13.088 -29.083 1.00 98.12 310 ILE A N 1
ATOM 2434 C CA . ILE A 1 310 ? 39.952 -14.404 -28.439 1.00 98.12 310 ILE A CA 1
ATOM 2435 C C . ILE A 1 310 ? 38.517 -14.915 -28.469 1.00 98.12 310 ILE A C 1
ATOM 2437 O O . ILE A 1 310 ? 37.608 -14.257 -27.968 1.00 98.12 310 ILE A O 1
ATOM 2441 N N . LYS A 1 311 ? 38.315 -16.127 -28.978 1.00 97.50 311 LYS A N 1
ATOM 2442 C CA . LYS A 1 311 ? 37.037 -16.838 -28.915 1.00 97.50 311 LYS A CA 1
ATOM 2443 C C . LYS A 1 311 ? 37.273 -18.257 -28.429 1.00 97.50 311 LYS A C 1
ATOM 2445 O O . LYS A 1 311 ? 38.191 -18.927 -28.894 1.00 97.50 311 LYS A O 1
ATOM 2450 N N . ASP A 1 312 ? 36.476 -18.701 -27.461 1.00 95.44 312 ASP A N 1
ATOM 2451 C CA . ASP A 1 312 ? 36.580 -20.053 -26.893 1.00 95.44 312 ASP A CA 1
ATOM 2452 C C . ASP A 1 312 ? 38.002 -20.400 -26.416 1.00 95.44 312 ASP A C 1
ATOM 2454 O O . ASP A 1 312 ? 38.519 -21.494 -26.660 1.00 95.44 312 ASP A O 1
ATOM 2458 N N . ARG A 1 313 ? 38.642 -19.438 -25.731 1.00 96.56 313 ARG A N 1
ATOM 2459 C CA . ARG A 1 313 ? 40.023 -19.528 -25.214 1.00 96.56 313 ARG A CA 1
ATOM 2460 C C . ARG A 1 313 ? 41.091 -19.748 -26.290 1.00 96.56 313 ARG A C 1
ATOM 2462 O O . ARG A 1 313 ? 42.143 -20.323 -26.014 1.00 96.56 313 ARG A O 1
ATOM 2469 N N . LYS A 1 314 ? 40.827 -19.315 -27.522 1.00 97.38 314 LYS A N 1
ATOM 2470 C CA . LYS A 1 314 ? 41.762 -19.400 -28.647 1.00 97.38 314 LYS A CA 1
ATOM 2471 C C . LYS A 1 314 ? 41.826 -18.072 -29.381 1.00 97.38 314 LYS A C 1
ATOM 2473 O O . LYS A 1 314 ? 40.803 -17.411 -29.546 1.00 97.38 314 LYS A O 1
ATOM 2478 N N . TRP A 1 315 ? 43.017 -17.705 -29.841 1.00 97.25 315 TRP A N 1
ATOM 2479 C CA . TRP A 1 315 ? 43.185 -16.568 -30.741 1.00 97.25 315 TRP A CA 1
ATOM 2480 C C . TRP A 1 315 ? 42.433 -16.808 -32.053 1.00 97.25 315 TRP A C 1
ATOM 2482 O O . TRP A 1 315 ? 42.450 -17.917 -32.595 1.00 97.25 315 TRP A O 1
ATOM 2492 N N . VAL A 1 316 ? 41.776 -15.767 -32.555 1.00 96.25 316 VAL A N 1
ATOM 2493 C CA . VAL A 1 316 ? 41.079 -15.767 -33.842 1.00 96.25 316 VAL A CA 1
ATOM 2494 C C . VAL A 1 316 ? 41.852 -14.875 -34.808 1.00 96.25 316 VAL A C 1
ATOM 2496 O O . VAL A 1 316 ? 42.009 -13.682 -34.571 1.00 96.25 316 VAL A O 1
ATOM 2499 N N . GLY A 1 317 ? 42.319 -15.455 -35.915 1.00 94.44 317 GLY A N 1
ATOM 2500 C CA . GLY A 1 317 ? 43.093 -14.729 -36.921 1.00 94.44 317 GLY A CA 1
ATOM 2501 C C . GLY A 1 317 ? 44.538 -14.488 -36.484 1.00 94.44 317 GLY A C 1
ATOM 2502 O O . GLY A 1 317 ? 45.281 -15.439 -36.243 1.00 94.44 317 GLY A O 1
ATOM 2503 N N . GLU A 1 318 ? 44.948 -13.221 -36.441 1.00 92.62 318 GLU A N 1
ATOM 2504 C CA . GLU A 1 318 ? 46.307 -12.830 -36.059 1.00 92.62 318 GLU A CA 1
ATOM 2505 C C . GLU A 1 318 ? 46.521 -12.952 -34.546 1.00 92.62 318 GLU A C 1
ATOM 2507 O O . GLU A 1 318 ? 45.647 -12.631 -33.743 1.00 92.62 318 GLU A O 1
ATOM 2512 N N . THR A 1 319 ? 47.709 -13.417 -34.160 1.00 93.19 319 THR A N 1
ATOM 2513 C CA . THR A 1 319 ? 48.129 -13.513 -32.756 1.00 93.19 319 THR A CA 1
ATOM 2514 C C . THR A 1 319 ? 48.966 -12.281 -32.401 1.00 93.19 319 THR A C 1
ATOM 2516 O O . THR A 1 319 ? 49.761 -11.851 -33.244 1.00 93.19 319 THR A O 1
ATOM 2519 N N . PRO A 1 320 ? 48.808 -11.694 -31.199 1.00 92.50 320 PRO A N 1
ATOM 2520 C CA . PRO A 1 320 ? 49.678 -10.606 -30.772 1.00 92.50 320 PRO A CA 1
ATOM 2521 C C . PRO A 1 320 ? 51.146 -11.061 -30.689 1.00 92.50 320 PRO A C 1
ATOM 2523 O O . PRO A 1 320 ? 51.399 -12.243 -30.464 1.00 92.50 320 PRO A O 1
ATOM 2526 N N . PRO A 1 321 ? 52.120 -10.151 -30.856 1.00 89.00 321 PRO A N 1
ATOM 2527 C CA . PRO A 1 321 ? 53.535 -10.493 -30.737 1.00 89.00 321 PRO A CA 1
ATOM 2528 C C . PRO A 1 321 ? 53.880 -10.986 -29.319 1.00 89.00 321 PRO A C 1
ATOM 2530 O O . PRO A 1 321 ? 53.454 -10.385 -28.332 1.00 89.00 321 PRO A O 1
ATOM 2533 N N . ASP A 1 322 ? 54.663 -12.069 -29.234 1.00 78.62 322 ASP A N 1
ATOM 2534 C CA . ASP A 1 322 ? 54.982 -12.778 -27.980 1.00 78.62 322 ASP A CA 1
ATOM 2535 C C . ASP A 1 322 ? 55.865 -11.969 -27.011 1.00 78.62 322 ASP A C 1
ATOM 2537 O O . ASP A 1 322 ? 55.815 -12.188 -25.799 1.00 78.62 322 ASP A O 1
ATOM 2541 N N . GLU A 1 323 ? 56.664 -11.027 -27.522 1.00 69.81 323 GLU A N 1
ATOM 2542 C CA . GLU A 1 323 ? 57.676 -10.311 -26.743 1.00 69.81 323 GLU A CA 1
ATOM 2543 C C . GLU A 1 323 ? 57.538 -8.792 -26.873 1.00 69.81 323 GLU A C 1
ATOM 2545 O O . GLU A 1 323 ? 57.378 -8.239 -27.963 1.00 69.81 323 GLU A O 1
ATOM 2550 N N . THR A 1 324 ? 57.647 -8.107 -25.732 1.00 69.31 324 THR A N 1
ATOM 2551 C CA . THR A 1 324 ? 57.927 -6.667 -25.715 1.00 69.31 324 THR A CA 1
ATOM 2552 C C . THR A 1 324 ? 59.367 -6.475 -26.208 1.00 69.31 324 THR A C 1
ATOM 2554 O O . THR A 1 324 ? 60.250 -7.171 -25.695 1.00 69.31 324 THR A O 1
ATOM 2557 N N . PRO A 1 325 ? 59.642 -5.585 -27.180 1.00 73.25 325 PRO A N 1
ATOM 2558 C CA . PRO A 1 325 ? 60.998 -5.363 -27.667 1.00 73.25 325 PRO A CA 1
ATOM 2559 C C . PRO A 1 325 ? 61.985 -5.079 -26.520 1.00 73.25 325 PRO A C 1
ATOM 2561 O O . PRO A 1 325 ? 61.634 -4.372 -25.568 1.00 73.25 325 PRO A O 1
ATOM 2564 N N . PRO A 1 326 ? 63.228 -5.595 -26.578 1.00 74.88 326 PRO A N 1
ATOM 2565 C CA . PRO A 1 326 ? 64.223 -5.339 -25.543 1.00 74.88 326 PRO A CA 1
ATOM 2566 C C . PRO A 1 326 ? 64.436 -3.834 -25.326 1.00 74.88 326 PRO A C 1
ATOM 2568 O O . PRO A 1 326 ? 64.874 -3.129 -26.233 1.00 74.88 326 PRO A O 1
ATOM 2571 N N . GLY A 1 327 ? 64.157 -3.352 -24.112 1.00 75.56 327 GLY A N 1
ATOM 2572 C CA . GLY A 1 327 ? 64.298 -1.938 -23.740 1.00 75.56 327 GLY A CA 1
ATOM 2573 C C . GLY A 1 327 ? 62.998 -1.128 -23.744 1.00 75.56 327 GLY A C 1
ATOM 2574 O O . GLY A 1 327 ? 63.027 0.029 -23.328 1.00 75.56 327 GLY A O 1
ATOM 2575 N N . GLU A 1 328 ? 61.870 -1.718 -24.144 1.00 75.44 328 GLU A N 1
ATOM 2576 C CA . GLU A 1 328 ? 60.547 -1.099 -24.024 1.00 75.44 328 GLU A CA 1
ATOM 2577 C C . GLU A 1 328 ? 59.838 -1.515 -22.719 1.00 75.44 328 GLU A C 1
ATOM 2579 O O . GLU A 1 328 ? 60.066 -2.615 -22.202 1.00 75.44 328 GLU A O 1
ATOM 2584 N N . PRO A 1 329 ? 59.000 -0.639 -22.129 1.00 73.62 329 PRO A N 1
ATOM 2585 C CA . PRO A 1 329 ? 58.196 -0.997 -20.966 1.00 73.62 329 PRO A CA 1
ATOM 2586 C C . PRO A 1 329 ? 57.204 -2.110 -21.326 1.00 73.62 329 PRO A C 1
ATOM 2588 O O . PRO A 1 329 ? 56.590 -2.073 -22.388 1.00 73.62 329 PRO A O 1
ATOM 2591 N N . SER A 1 330 ? 57.029 -3.082 -20.422 1.00 77.06 330 SER A N 1
ATOM 2592 C CA . SER A 1 330 ? 56.058 -4.176 -20.578 1.00 77.06 330 SER A CA 1
ATOM 2593 C C . SER A 1 330 ? 54.690 -3.636 -20.991 1.00 77.06 330 SER A C 1
ATOM 2595 O O . SER A 1 330 ? 54.124 -2.793 -20.290 1.00 77.06 330 SER A O 1
ATOM 2597 N N . PHE A 1 331 ? 54.136 -4.156 -22.088 1.00 81.38 331 PHE A N 1
ATOM 2598 C CA . PHE A 1 331 ? 52.782 -3.800 -22.501 1.00 81.38 331 PHE A CA 1
ATOM 2599 C C . PHE A 1 331 ? 51.769 -4.259 -21.450 1.00 81.38 331 PHE A C 1
ATOM 2601 O O . PHE A 1 331 ? 51.779 -5.411 -21.015 1.00 81.38 331 PHE A O 1
ATOM 2608 N N . ILE A 1 332 ? 50.871 -3.356 -21.062 1.00 92.50 332 ILE A N 1
ATOM 2609 C CA . ILE A 1 332 ? 49.641 -3.721 -20.361 1.00 92.50 332 ILE A CA 1
ATOM 2610 C C . ILE A 1 332 ? 48.587 -3.989 -21.430 1.00 92.50 332 ILE A C 1
ATOM 2612 O O . ILE A 1 332 ? 48.358 -3.155 -22.304 1.00 92.50 332 ILE A O 1
ATOM 2616 N N . TRP A 1 333 ? 47.934 -5.140 -21.353 1.00 95.12 333 TRP A N 1
ATOM 2617 C CA . TRP A 1 333 ? 46.882 -5.552 -22.269 1.00 95.12 333 TRP A CA 1
ATOM 2618 C C . TRP A 1 333 ? 45.516 -5.419 -21.608 1.00 95.12 333 TRP A C 1
ATOM 2620 O O . TRP A 1 333 ? 45.315 -5.859 -20.477 1.00 95.12 333 TRP A O 1
ATOM 2630 N N . PHE A 1 334 ? 44.556 -4.855 -22.335 1.00 97.06 334 PHE A N 1
ATOM 2631 C CA . PHE A 1 334 ? 43.148 -4.875 -21.964 1.00 97.06 334 PHE A CA 1
ATOM 2632 C C . PHE A 1 334 ? 42.442 -6.020 -22.679 1.00 97.06 334 PHE A C 1
ATOM 2634 O O . PHE A 1 334 ? 42.321 -5.997 -23.903 1.00 97.06 334 PHE A O 1
ATOM 2641 N N . VAL A 1 335 ? 41.915 -6.970 -21.914 1.00 97.38 335 VAL A N 1
ATOM 2642 C CA . VAL A 1 335 ? 41.075 -8.070 -22.399 1.00 97.38 335 VAL A CA 1
ATOM 2643 C C . VAL A 1 335 ? 39.624 -7.712 -22.104 1.00 97.38 335 VAL A C 1
ATOM 2645 O O . VAL A 1 335 ? 39.245 -7.589 -20.940 1.00 97.38 335 VAL A O 1
ATOM 2648 N N . LYS A 1 336 ? 38.816 -7.487 -23.141 1.00 97.62 336 LYS A N 1
ATOM 2649 C CA . LYS A 1 336 ? 37.455 -6.944 -23.014 1.00 97.62 336 LYS A CA 1
ATOM 2650 C C . LYS A 1 336 ? 36.450 -7.894 -23.645 1.00 97.62 336 LYS A C 1
ATOM 2652 O O . LYS A 1 336 ? 36.595 -8.226 -24.818 1.00 97.62 336 LYS A O 1
ATOM 2657 N N . GLU A 1 337 ? 35.418 -8.287 -22.911 1.00 97.44 337 GLU A N 1
ATOM 2658 C CA . GLU A 1 337 ? 34.279 -9.009 -23.490 1.00 97.44 337 GLU A CA 1
ATOM 2659 C C . GLU A 1 337 ? 33.581 -8.141 -24.552 1.00 97.44 337 GLU A C 1
ATOM 2661 O O . GLU A 1 337 ? 33.391 -6.929 -24.381 1.00 97.44 337 GLU A O 1
ATOM 2666 N N . THR A 1 338 ? 33.245 -8.752 -25.686 1.00 96.12 338 THR A N 1
ATOM 2667 C CA . THR A 1 338 ? 32.693 -8.055 -26.862 1.00 96.12 338 THR A CA 1
ATOM 2668 C C . THR A 1 338 ? 31.318 -7.452 -26.591 1.00 96.12 338 THR A C 1
ATOM 2670 O O . THR A 1 338 ? 31.082 -6.312 -26.988 1.00 96.12 338 THR A O 1
ATOM 2673 N N . ASP A 1 339 ? 30.479 -8.152 -25.828 1.00 89.75 339 ASP A N 1
ATOM 2674 C CA . ASP A 1 339 ? 29.067 -7.857 -25.557 1.00 89.75 339 ASP A CA 1
ATOM 2675 C C . ASP A 1 339 ? 28.801 -7.146 -24.214 1.00 89.75 339 ASP A C 1
ATOM 2677 O O . ASP A 1 339 ? 27.690 -6.673 -23.969 1.00 89.75 339 ASP A O 1
ATOM 2681 N N . LYS A 1 340 ? 29.810 -7.014 -23.339 1.00 90.12 340 LYS A N 1
ATOM 2682 C CA . LYS A 1 340 ? 29.670 -6.312 -22.051 1.00 90.12 340 LYS A CA 1
ATOM 2683 C C . LYS A 1 340 ? 30.036 -4.833 -22.121 1.00 90.12 340 LYS A C 1
ATOM 2685 O O . LYS A 1 340 ? 31.026 -4.440 -22.735 1.00 90.12 340 LYS A O 1
ATOM 2690 N N . ASN A 1 341 ? 29.263 -4.001 -21.430 1.00 84.12 341 ASN A N 1
ATOM 2691 C CA . ASN A 1 341 ? 29.411 -2.542 -21.412 1.00 84.12 341 ASN A CA 1
ATOM 2692 C C . ASN A 1 341 ? 29.697 -2.008 -19.995 1.00 84.12 341 ASN A C 1
ATOM 2694 O O . ASN A 1 341 ? 29.724 -2.765 -19.026 1.00 84.12 341 ASN A O 1
ATOM 2698 N N . TYR A 1 342 ? 29.935 -0.697 -19.863 1.00 83.25 342 TYR A N 1
ATOM 2699 C CA . TYR A 1 342 ? 30.128 -0.010 -18.570 1.00 83.25 342 TYR A CA 1
ATOM 2700 C C . TYR A 1 342 ? 31.295 -0.544 -17.724 1.00 83.25 342 TYR A C 1
ATOM 2702 O O . TYR A 1 342 ? 31.183 -0.690 -16.511 1.00 83.25 342 TYR A O 1
ATOM 2710 N N . ALA A 1 343 ? 32.411 -0.865 -18.383 1.00 83.56 343 ALA A N 1
ATOM 2711 C CA . ALA A 1 343 ? 33.603 -1.456 -17.768 1.00 83.56 343 ALA A CA 1
ATOM 2712 C C . ALA A 1 343 ? 33.381 -2.818 -17.079 1.00 83.56 343 ALA A C 1
ATOM 2714 O O . ALA A 1 343 ? 34.277 -3.327 -16.407 1.00 83.56 343 ALA A O 1
ATOM 2715 N N . THR A 1 344 ? 32.223 -3.450 -17.284 1.00 84.75 344 THR A N 1
ATOM 2716 C CA . THR A 1 344 ? 32.010 -4.844 -16.892 1.00 84.75 344 THR A CA 1
ATOM 2717 C C . THR A 1 344 ? 32.680 -5.756 -17.925 1.00 84.75 344 THR A C 1
ATOM 2719 O O . THR A 1 344 ? 32.590 -5.506 -19.125 1.00 84.75 344 THR A O 1
ATOM 2722 N N . GLY A 1 345 ? 33.422 -6.775 -17.479 1.00 91.44 345 GLY A N 1
ATOM 2723 C CA . GLY A 1 345 ? 34.149 -7.682 -18.384 1.00 91.44 345 GLY A CA 1
ATOM 2724 C C . GLY A 1 345 ? 35.423 -7.099 -19.007 1.00 91.44 345 GLY A C 1
ATOM 2725 O O . GLY A 1 345 ? 35.801 -7.507 -20.104 1.00 91.44 345 GLY A O 1
ATOM 2726 N N . ILE A 1 346 ? 36.067 -6.132 -18.343 1.00 96.19 346 ILE A N 1
ATOM 2727 C CA . ILE A 1 346 ? 37.414 -5.665 -18.694 1.00 96.19 346 ILE A CA 1
ATOM 2728 C C . ILE A 1 346 ? 38.412 -6.252 -17.699 1.00 96.19 346 ILE A C 1
ATOM 2730 O O . ILE A 1 346 ? 38.254 -6.106 -16.488 1.00 96.19 346 ILE A O 1
ATOM 2734 N N . HIS A 1 347 ? 39.466 -6.865 -18.221 1.00 97.06 347 HIS A N 1
ATOM 2735 C CA . HIS A 1 347 ? 40.573 -7.405 -17.448 1.00 97.06 347 HIS A CA 1
ATOM 2736 C C . HIS A 1 347 ? 41.892 -6.810 -17.935 1.00 97.06 347 HIS A C 1
ATOM 2738 O O . HIS A 1 347 ? 42.031 -6.461 -19.109 1.00 97.06 347 HIS A O 1
ATOM 2744 N N . LEU A 1 348 ? 42.852 -6.700 -17.022 1.00 96.62 348 LEU A N 1
ATOM 2745 C CA . LEU A 1 348 ? 44.221 -6.309 -17.332 1.00 96.62 348 LEU A CA 1
ATOM 2746 C C . LEU A 1 348 ? 45.101 -7.552 -17.326 1.00 96.62 348 LEU A C 1
ATOM 2748 O O . LEU A 1 348 ? 44.942 -8.404 -16.456 1.00 96.62 348 LEU A O 1
ATOM 2752 N N . ALA A 1 349 ? 46.026 -7.625 -18.273 1.00 95.25 349 ALA A N 1
ATOM 2753 C CA . ALA A 1 349 ? 47.030 -8.673 -18.351 1.00 95.25 349 ALA A CA 1
ATOM 2754 C C . ALA A 1 349 ? 48.397 -8.058 -18.654 1.00 95.25 349 ALA A C 1
ATOM 2756 O O . ALA A 1 349 ? 48.508 -7.138 -19.463 1.00 95.25 349 ALA A O 1
ATOM 2757 N N . GLY A 1 350 ? 49.444 -8.570 -18.016 1.00 92.06 350 GLY A N 1
ATOM 2758 C CA . GLY A 1 350 ? 50.828 -8.197 -18.307 1.00 92.06 350 GLY A CA 1
ATOM 2759 C C . GLY A 1 350 ? 51.422 -8.979 -19.479 1.00 92.06 350 GLY A C 1
ATOM 2760 O O . GLY A 1 350 ? 52.446 -8.581 -20.022 1.00 92.06 350 GLY A O 1
ATOM 2761 N N . THR A 1 351 ? 50.800 -10.093 -19.882 1.00 91.62 351 THR A N 1
ATOM 2762 C CA . THR A 1 351 ? 51.294 -10.944 -20.977 1.00 91.62 351 THR A CA 1
ATOM 2763 C C . THR A 1 351 ? 50.168 -11.470 -21.865 1.00 91.62 351 THR A C 1
ATOM 2765 O O . THR A 1 351 ? 49.015 -11.593 -21.446 1.00 91.62 351 THR A O 1
ATOM 2768 N N . ILE A 1 352 ? 50.507 -11.862 -23.093 1.00 93.44 352 ILE A N 1
ATOM 2769 C CA . ILE A 1 352 ? 49.568 -12.505 -24.026 1.00 93.44 352 ILE A CA 1
ATOM 2770 C C . ILE A 1 352 ? 49.055 -13.865 -23.514 1.00 93.44 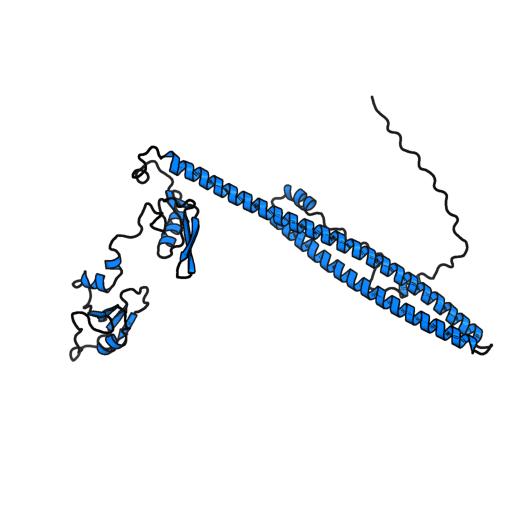352 ILE A C 1
ATOM 2772 O O . ILE A 1 352 ? 47.901 -14.226 -23.738 1.00 93.44 352 ILE A O 1
ATOM 2776 N N . THR A 1 353 ? 49.883 -14.605 -22.773 1.00 93.94 353 THR A N 1
ATOM 2777 C CA . THR A 1 353 ? 49.513 -15.888 -22.162 1.00 93.94 353 THR A CA 1
ATOM 2778 C C . THR A 1 353 ? 48.460 -15.677 -21.086 1.00 93.94 353 THR A C 1
ATOM 2780 O O . THR A 1 353 ? 47.471 -16.406 -21.027 1.00 93.94 353 THR A O 1
ATOM 2783 N N . GLU A 1 354 ? 48.639 -14.644 -20.266 1.00 95.31 354 GLU A N 1
ATOM 2784 C CA . GLU A 1 354 ? 47.653 -14.234 -19.270 1.00 95.31 354 GLU A CA 1
ATOM 2785 C C . GLU A 1 354 ? 46.341 -13.789 -19.935 1.00 95.31 354 GLU A C 1
ATOM 2787 O O . GLU A 1 354 ? 45.268 -14.157 -19.458 1.00 95.31 354 GLU A O 1
ATOM 2792 N N . CYS A 1 355 ? 46.397 -13.118 -21.096 1.00 96.38 355 CYS A N 1
ATOM 2793 C CA . CYS A 1 355 ? 45.191 -12.773 -21.857 1.00 96.38 355 CYS A CA 1
ATOM 2794 C C . CYS A 1 355 ? 44.343 -14.008 -22.209 1.00 96.38 355 CYS A C 1
ATOM 2796 O O . CYS A 1 355 ? 43.127 -14.000 -22.015 1.00 96.38 355 CYS A O 1
ATOM 2798 N N . LEU A 1 356 ? 44.973 -15.089 -22.688 1.00 96.81 356 LEU A N 1
ATOM 2799 C CA . LEU A 1 356 ? 44.284 -16.353 -22.980 1.00 96.81 356 LEU A CA 1
ATOM 2800 C C . LEU A 1 356 ? 43.734 -17.035 -21.721 1.00 96.81 356 LEU A C 1
ATOM 2802 O O . LEU A 1 356 ? 42.662 -17.637 -21.777 1.00 96.81 356 LEU A O 1
ATOM 2806 N N . GLN A 1 357 ? 44.452 -16.958 -20.597 1.00 97.44 357 GLN A N 1
ATOM 2807 C CA . GLN A 1 357 ? 44.020 -17.556 -19.328 1.00 97.44 357 GLN A CA 1
ATOM 2808 C C . GLN A 1 357 ? 42.784 -16.862 -18.743 1.00 97.44 357 GLN A C 1
ATOM 2810 O O . GLN A 1 357 ? 41.953 -17.523 -18.118 1.00 97.44 357 GLN A O 1
ATOM 2815 N N . LEU A 1 358 ? 42.644 -15.553 -18.965 1.00 97.12 358 LEU A N 1
ATOM 2816 C CA . LEU A 1 358 ? 41.484 -14.771 -18.531 1.00 97.12 358 LEU A CA 1
ATOM 2817 C C . LEU A 1 358 ? 40.211 -15.104 -19.324 1.00 97.12 358 LEU A C 1
ATOM 2819 O O . LEU A 1 358 ? 39.104 -14.946 -18.804 1.00 97.12 358 LEU A O 1
ATOM 2823 N N . ALA A 1 359 ? 40.351 -15.588 -20.561 1.00 97.00 359 ALA A N 1
ATOM 2824 C CA . ALA A 1 359 ? 39.219 -15.895 -21.419 1.00 97.00 359 ALA A CA 1
ATOM 2825 C C . ALA A 1 359 ? 38.384 -17.078 -20.895 1.00 97.00 359 ALA A C 1
ATOM 2827 O O . ALA A 1 359 ? 38.895 -18.129 -20.488 1.00 97.00 359 ALA A O 1
ATOM 2828 N N . GLN A 1 360 ? 37.061 -16.939 -20.956 1.00 96.94 360 GLN A N 1
ATOM 2829 C CA . GLN A 1 360 ? 36.122 -18.000 -20.601 1.00 96.94 360 GLN A CA 1
ATOM 2830 C C . GLN A 1 360 ? 35.609 -18.766 -21.834 1.00 96.94 360 GLN A C 1
ATOM 2832 O O . GLN A 1 360 ? 35.662 -18.250 -22.954 1.00 96.94 360 GLN A O 1
ATOM 2837 N N . PRO A 1 361 ? 35.158 -20.026 -21.668 1.00 96.56 361 PRO A N 1
ATOM 2838 C CA . PRO A 1 361 ? 34.551 -20.796 -22.749 1.00 96.56 361 PRO A CA 1
ATOM 2839 C C . PRO A 1 361 ? 33.218 -20.167 -23.172 1.00 96.56 361 PRO A C 1
ATOM 2841 O O . PRO A 1 361 ? 32.476 -19.697 -22.312 1.00 96.56 361 PRO A O 1
ATOM 2844 N N . ASN A 1 362 ? 32.878 -20.229 -24.463 1.00 95.00 362 ASN A N 1
ATOM 2845 C CA . ASN A 1 362 ? 31.661 -19.649 -25.047 1.00 95.00 362 ASN A CA 1
ATOM 2846 C C . ASN A 1 362 ? 31.560 -18.120 -24.915 1.00 95.00 362 ASN A C 1
ATOM 2848 O O . ASN A 1 362 ? 30.465 -17.563 -24.973 1.00 95.00 362 ASN A O 1
ATOM 2852 N N . THR A 1 363 ? 32.691 -17.436 -24.747 1.00 95.69 363 THR A N 1
ATOM 2853 C CA . THR A 1 363 ? 32.768 -15.973 -24.676 1.00 95.69 363 THR A CA 1
ATOM 2854 C C . THR A 1 363 ? 33.751 -15.455 -25.725 1.00 95.69 363 THR A C 1
ATOM 2856 O O . THR A 1 363 ? 34.724 -16.130 -26.081 1.00 95.69 363 THR A O 1
ATOM 2859 N N . HIS A 1 364 ? 33.477 -14.261 -26.250 1.00 97.19 364 HIS A N 1
ATOM 2860 C CA . HIS A 1 364 ? 34.272 -13.602 -27.284 1.00 97.19 364 HIS A CA 1
ATOM 2861 C C . HIS A 1 364 ? 34.842 -12.300 -26.727 1.00 97.19 364 HIS A C 1
ATOM 2863 O O . HIS A 1 364 ? 34.109 -11.470 -26.185 1.00 97.19 364 HIS A O 1
ATOM 2869 N N . TYR A 1 365 ? 36.154 -12.137 -26.851 1.00 98.12 365 TYR A N 1
ATOM 2870 C CA . TYR A 1 365 ? 36.917 -11.016 -26.326 1.00 98.12 365 TYR A CA 1
ATOM 2871 C C . TYR A 1 365 ? 37.680 -10.299 -27.436 1.00 98.12 365 TYR A C 1
ATOM 2873 O O . TYR A 1 365 ? 38.125 -10.924 -28.401 1.00 98.12 365 TYR A O 1
ATOM 2881 N N . VAL A 1 366 ? 37.920 -9.007 -27.224 1.00 97.69 366 VAL A N 1
ATOM 2882 C CA . VAL A 1 366 ? 38.952 -8.232 -27.920 1.00 97.69 366 VAL A CA 1
ATOM 2883 C C . VAL A 1 366 ? 40.105 -7.926 -26.966 1.00 97.69 366 VAL A C 1
ATOM 2885 O O . VAL A 1 366 ? 39.893 -7.676 -25.778 1.00 97.69 366 VAL A O 1
ATOM 2888 N N . VAL A 1 367 ? 41.327 -7.934 -27.487 1.00 97.00 367 VAL A N 1
ATOM 2889 C CA . VAL A 1 367 ? 42.567 -7.671 -26.757 1.00 97.00 367 VAL A CA 1
ATOM 2890 C C . VAL A 1 367 ? 43.280 -6.494 -27.406 1.00 97.00 367 VAL A C 1
ATOM 2892 O O . VAL A 1 367 ? 43.557 -6.521 -28.603 1.00 97.00 367 VAL A O 1
ATOM 2895 N N . GLN A 1 368 ? 43.558 -5.457 -26.619 1.00 96.00 368 GLN A N 1
ATOM 2896 C CA . GLN A 1 368 ? 44.199 -4.221 -27.081 1.00 96.00 368 GLN A CA 1
ATOM 2897 C C . GLN A 1 368 ? 45.344 -3.834 -26.139 1.00 96.00 368 GLN A C 1
ATOM 2899 O O . GLN A 1 368 ? 45.158 -3.920 -24.921 1.00 96.00 368 GLN A O 1
ATOM 2904 N N . PRO A 1 369 ? 46.501 -3.384 -26.653 1.00 93.38 369 PRO A N 1
ATOM 2905 C CA . PRO A 1 369 ? 47.543 -2.821 -25.809 1.00 93.38 369 PRO A CA 1
ATOM 2906 C C . PRO A 1 369 ? 47.085 -1.467 -25.249 1.00 93.38 369 PRO A C 1
ATOM 2908 O O . PRO A 1 369 ? 46.336 -0.727 -25.894 1.00 93.38 369 PRO A O 1
ATOM 2911 N N . HIS A 1 370 ? 47.532 -1.140 -24.041 1.00 91.62 370 HIS A N 1
ATOM 2912 C CA . HIS A 1 370 ? 47.440 0.207 -23.489 1.00 91.62 370 HIS A CA 1
ATOM 2913 C C . HIS A 1 370 ? 48.280 1.164 -24.351 1.00 91.62 370 HIS A C 1
ATOM 2915 O O . HIS A 1 370 ? 49.427 0.843 -24.659 1.00 91.62 370 HIS A O 1
ATOM 2921 N N . ILE A 1 371 ? 47.714 2.317 -24.729 1.00 83.12 371 ILE A N 1
ATOM 2922 C CA . ILE A 1 371 ? 48.418 3.387 -25.465 1.00 83.12 371 ILE A CA 1
ATOM 2923 C C . ILE A 1 371 ? 49.041 4.373 -24.490 1.00 83.12 371 ILE A C 1
ATOM 2925 O O . ILE A 1 371 ? 48.340 4.728 -23.513 1.00 83.12 371 ILE A O 1
#

Radius of gyration: 45.67 Å; chains: 1; bounding box: 123×53×125 Å